Protein AF-A0A553AJV7-F1 (afdb_monomer_lite)

Secondary structure (DSSP, 8-state):
-----------------------EEE-SS---GGGTT-------TT-EEE-SS--HHHHHHHHHHHHTT-SS-S--HHHHHHHHHHHHHHHHHTTSS---HHHHHHHHHHHHHHHHHTT-EEE-HHHHHHHHHHHHHHHHHHHHHHHHHHHHHHHHHHHHHHHHHHHHHHHHHHHHHHHHHHHHH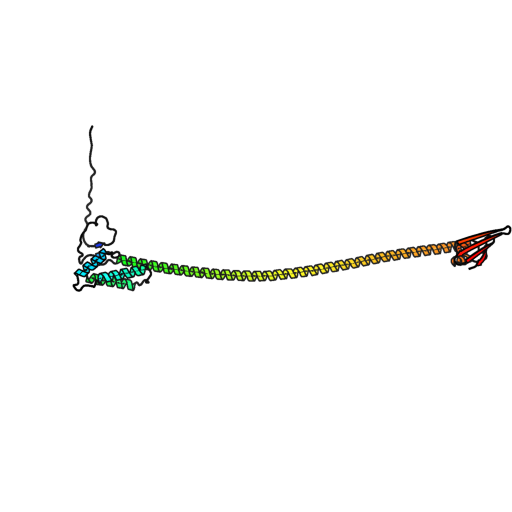HHHHHHHHHHHHHHHHHHHHHHHHHHHHHHHHHHHHHHHHHHHHHHHHHHHHHHHHHHHHHH-HHHHHHHHTT---TT-BHHHHHHHH-S-SEEEEEEETTEEEEEEE-STT-EEEEETTEEEEEE-

Structure (mmCIF, N/CA/C/O backbone):
data_AF-A0A553AJV7-F1
#
_entry.id   AF-A0A553AJV7-F1
#
loop_
_atom_site.group_PDB
_atom_site.id
_atom_site.type_symbol
_atom_site.label_atom_id
_atom_site.label_alt_id
_atom_site.label_comp_id
_atom_site.label_asym_id
_atom_site.label_entity_id
_atom_site.label_seq_id
_atom_site.pdbx_PDB_ins_code
_atom_site.Cartn_x
_atom_site.Cartn_y
_atom_site.Cartn_z
_atom_site.occupancy
_atom_site.B_iso_or_equiv
_atom_site.auth_seq_id
_atom_site.auth_comp_id
_atom_site.auth_asym_id
_atom_site.auth_atom_id
_atom_site.pdbx_PDB_model_num
ATOM 1 N N . MET A 1 1 ? -61.964 69.808 75.803 1.00 36.81 1 MET A N 1
ATOM 2 C CA . MET A 1 1 ? -63.199 69.480 75.058 1.00 36.81 1 MET A CA 1
ATOM 3 C C . MET A 1 1 ? -62.992 68.105 74.428 1.00 36.81 1 MET A C 1
ATOM 5 O O . MET A 1 1 ? -62.281 68.018 73.441 1.00 36.81 1 MET A O 1
ATOM 9 N N . GLU A 1 2 ? -63.172 67.002 75.160 1.00 36.66 2 GLU A N 1
ATOM 10 C CA . GLU A 1 2 ? -64.421 66.316 75.595 1.00 36.66 2 GLU A CA 1
ATOM 11 C C . GLU A 1 2 ? -65.053 65.372 74.535 1.00 36.66 2 GLU A C 1
ATOM 13 O O . GLU A 1 2 ? -65.827 65.801 73.690 1.00 36.66 2 GLU A O 1
ATOM 18 N N . ILE A 1 3 ? -64.594 64.100 74.533 1.00 35.56 3 ILE A N 1
ATOM 19 C CA . ILE A 1 3 ? -65.284 62.798 74.814 1.00 35.56 3 ILE A CA 1
ATOM 20 C C . ILE A 1 3 ? -66.837 62.735 74.611 1.00 35.56 3 ILE A C 1
ATOM 22 O O . ILE A 1 3 ? -67.499 63.680 75.022 1.00 35.56 3 ILE A O 1
ATOM 26 N N . PRO A 1 4 ? -67.507 61.584 74.291 1.00 49.78 4 PRO A N 1
ATOM 27 C CA . PRO A 1 4 ? -67.276 60.449 73.358 1.00 49.78 4 PRO A CA 1
ATOM 28 C C . PRO A 1 4 ? -68.571 60.018 72.581 1.00 49.78 4 PRO A C 1
ATOM 30 O O . PRO A 1 4 ? -69.644 60.584 72.774 1.00 49.78 4 PRO A O 1
ATOM 33 N N . LYS A 1 5 ? -68.549 58.881 71.851 1.00 37.53 5 LYS A N 1
ATOM 34 C CA . LYS A 1 5 ? -69.681 57.914 71.842 1.00 37.53 5 LYS A CA 1
ATOM 35 C C . LYS A 1 5 ? -69.218 56.463 71.612 1.00 37.53 5 LYS A C 1
ATOM 37 O O . LYS A 1 5 ? -68.287 56.203 70.861 1.00 37.53 5 LYS A O 1
ATOM 42 N N . LYS A 1 6 ? -69.866 55.542 72.335 1.00 38.44 6 LYS A N 1
ATOM 43 C CA . LYS A 1 6 ? -69.539 54.120 72.577 1.00 38.44 6 LYS A CA 1
ATOM 44 C C . LYS A 1 6 ? -70.633 53.214 71.982 1.00 38.44 6 LYS A C 1
ATOM 46 O O . LYS A 1 6 ? -71.735 53.698 71.744 1.00 38.44 6 LYS A O 1
ATOM 51 N N . THR A 1 7 ? -70.346 51.902 71.953 1.00 35.41 7 THR A N 1
ATOM 52 C CA . THR A 1 7 ? -71.230 50.698 71.882 1.00 35.41 7 THR A CA 1
ATOM 53 C C . THR A 1 7 ? -71.230 50.005 70.512 1.00 35.41 7 THR A C 1
ATOM 55 O O . THR A 1 7 ? -71.201 50.676 69.496 1.00 35.41 7 THR A O 1
ATOM 58 N N . SER A 1 8 ? -71.260 48.676 70.364 1.00 32.66 8 SER A N 1
ATOM 59 C CA . SER A 1 8 ? -71.163 47.511 71.260 1.00 32.66 8 SER A CA 1
ATOM 60 C C . SER A 1 8 ? -71.026 46.280 70.344 1.00 32.66 8 SER A C 1
ATOM 62 O O . SER A 1 8 ? -71.857 46.084 69.461 1.00 32.66 8 SER A O 1
ATOM 64 N N . THR A 1 9 ? -69.995 45.453 70.524 1.00 30.19 9 THR A N 1
ATOM 65 C CA . THR A 1 9 ? -69.824 44.171 69.817 1.00 30.19 9 THR A CA 1
ATOM 66 C C . THR A 1 9 ? -70.488 43.042 70.602 1.00 30.19 9 THR A C 1
ATOM 68 O O . THR A 1 9 ? -70.052 42.700 71.702 1.00 30.19 9 THR A O 1
ATOM 71 N N . THR A 1 10 ? -71.530 42.442 70.030 1.00 30.92 10 THR A N 1
ATOM 72 C CA . THR A 1 10 ? -72.237 41.276 70.574 1.00 30.92 10 THR A CA 1
ATOM 73 C C . THR A 1 10 ? -71.432 39.995 70.325 1.00 30.92 10 THR A C 1
ATOM 75 O O . THR A 1 10 ? -71.217 39.593 69.185 1.00 30.92 10 THR A O 1
ATOM 78 N N . LYS A 1 11 ? -71.011 39.320 71.402 1.00 28.89 11 LYS A N 1
ATOM 79 C CA . LYS A 1 11 ? -70.566 37.918 71.372 1.00 28.89 11 LYS A CA 1
ATOM 80 C C . LYS A 1 11 ? -71.796 37.012 71.266 1.00 28.89 11 LYS A C 1
ATOM 82 O O . LYS A 1 11 ? -72.695 37.122 72.095 1.00 28.89 11 LYS A O 1
ATOM 87 N N . LYS A 1 12 ? -71.815 36.089 70.301 1.00 26.20 12 LYS A N 1
ATOM 88 C CA . LYS A 1 12 ? -72.714 34.926 70.316 1.00 26.20 12 LYS A CA 1
ATOM 89 C C . LYS A 1 12 ? -71.892 33.670 70.588 1.00 26.20 12 LYS A C 1
ATOM 91 O O . LYS A 1 12 ? -71.066 33.264 69.779 1.00 26.20 12 LYS A O 1
ATOM 96 N N . THR A 1 13 ? -72.112 33.111 71.769 1.00 25.56 13 THR A N 1
ATOM 97 C CA . THR A 1 13 ? -71.628 31.811 72.233 1.00 25.56 13 THR A CA 1
ATOM 98 C C . THR A 1 13 ? -72.368 30.707 71.481 1.00 25.56 13 THR A C 1
ATOM 100 O O . THR A 1 13 ? -73.597 30.717 71.459 1.00 25.56 13 THR A O 1
ATOM 103 N N . ILE A 1 14 ? -71.648 29.749 70.895 1.00 25.36 14 ILE A N 1
ATOM 104 C CA . ILE A 1 14 ? -72.224 28.477 70.441 1.00 25.36 14 ILE A CA 1
ATOM 105 C C . ILE A 1 14 ? -71.701 27.390 71.383 1.00 25.36 14 ILE A C 1
ATOM 107 O O . ILE A 1 14 ? -70.504 27.115 71.430 1.00 25.36 14 ILE A O 1
ATOM 111 N N . LEU A 1 15 ? -72.619 26.836 72.174 1.00 23.69 15 LEU A N 1
ATOM 112 C CA . LEU A 1 15 ? -72.440 25.648 73.005 1.00 23.69 15 LEU A CA 1
ATOM 113 C C . LEU A 1 15 ? -72.349 24.420 72.079 1.00 23.69 15 LEU A C 1
ATOM 115 O O . LEU A 1 15 ? -73.277 24.191 71.307 1.00 23.69 15 LEU A O 1
ATOM 119 N N . LEU A 1 16 ? -71.290 23.611 72.177 1.00 24.48 16 LEU A N 1
ATOM 120 C CA . LEU A 1 16 ? -71.271 22.255 71.614 1.00 24.48 16 LEU A CA 1
ATOM 121 C C . LEU A 1 16 ? -71.255 21.241 72.765 1.00 24.48 16 LEU A C 1
ATOM 123 O O . LEU A 1 16 ? -70.299 21.172 73.535 1.00 24.48 16 LEU A O 1
ATOM 127 N N . PHE A 1 17 ? -72.343 20.481 72.883 1.00 25.73 17 PHE A N 1
ATOM 128 C CA . PHE A 1 17 ? -72.503 19.364 73.811 1.00 25.73 17 PHE A CA 1
ATOM 129 C C . PHE A 1 17 ? -71.600 18.192 73.391 1.00 25.73 17 PHE A C 1
ATOM 131 O O . PHE A 1 17 ? -71.731 17.682 72.281 1.00 25.73 17 PHE A O 1
ATOM 138 N N . PHE A 1 18 ? -70.723 17.732 74.287 1.00 26.91 18 PHE A N 1
ATOM 139 C CA . PHE A 1 18 ? -70.020 16.455 74.148 1.00 26.91 18 PHE A CA 1
ATOM 140 C C . PHE A 1 18 ? -70.800 15.363 74.887 1.00 26.91 18 PHE A C 1
ATOM 142 O O . PHE A 1 18 ? -70.913 15.391 76.111 1.00 26.91 18 PHE A O 1
ATOM 149 N N . PHE A 1 19 ? -71.323 14.391 74.140 1.00 26.69 19 PHE A N 1
ATOM 150 C CA . PHE A 1 19 ? -71.792 13.121 74.689 1.00 26.69 19 PHE A CA 1
ATOM 151 C C . PHE A 1 19 ? -70.563 12.259 75.023 1.00 26.69 19 PHE A C 1
ATOM 153 O O . PHE A 1 19 ? -69.824 11.841 74.133 1.00 26.69 19 PHE A O 1
ATOM 160 N N . PHE A 1 20 ? -70.323 12.037 76.316 1.00 32.38 20 PHE A N 1
ATOM 161 C CA . PHE A 1 20 ? -69.295 11.134 76.831 1.00 32.38 20 PHE A CA 1
ATOM 162 C C . PHE A 1 20 ? -69.800 9.689 76.777 1.00 32.38 20 PHE A C 1
ATOM 164 O O . PHE A 1 20 ? -70.598 9.270 77.611 1.00 32.38 20 PHE A O 1
ATOM 171 N N . SER A 1 21 ? -69.286 8.906 75.833 1.00 29.84 21 SER A N 1
ATOM 172 C CA . SER A 1 21 ? -69.230 7.448 75.960 1.00 29.84 21 SER A CA 1
ATOM 173 C C . SER A 1 21 ? -68.087 6.915 75.097 1.00 29.84 21 SER A C 1
ATOM 175 O O . SER A 1 21 ? -68.290 6.688 73.908 1.00 29.84 21 SER A O 1
ATOM 177 N N . LEU A 1 22 ? -66.894 6.809 75.702 1.00 29.72 22 LEU A N 1
ATOM 178 C CA . LEU A 1 22 ? -65.694 6.015 75.351 1.00 29.72 22 LEU A CA 1
ATOM 179 C C . LEU A 1 22 ? -64.447 6.790 75.824 1.00 29.72 22 LEU A C 1
ATOM 181 O O . LEU A 1 22 ? -64.038 7.767 75.199 1.00 29.72 22 LEU A O 1
ATOM 185 N N . ASN A 1 23 ? -63.849 6.374 76.945 1.00 34.44 23 ASN A N 1
ATOM 186 C CA . ASN A 1 23 ? -62.597 6.946 77.454 1.00 34.44 23 ASN A CA 1
ATOM 187 C C . ASN A 1 23 ? -61.428 6.509 76.551 1.00 34.44 23 ASN A C 1
ATOM 189 O O . ASN A 1 23 ? -60.873 5.423 76.702 1.00 34.44 23 ASN A O 1
ATOM 193 N N . ILE A 1 24 ? -61.076 7.347 75.574 1.00 35.25 24 ILE A N 1
ATOM 194 C CA . ILE A 1 24 ? -59.928 7.143 74.682 1.00 35.25 24 ILE A CA 1
ATOM 195 C C . ILE A 1 24 ? -58.731 7.921 75.243 1.00 35.25 24 ILE A C 1
ATOM 197 O O . ILE A 1 24 ? -58.781 9.147 75.341 1.00 35.25 24 ILE A O 1
ATOM 201 N N . LEU A 1 25 ? -57.638 7.225 75.573 1.00 38.50 25 LEU A N 1
ATOM 202 C CA . LEU A 1 25 ? -56.384 7.811 76.050 1.00 38.50 25 LEU A CA 1
ATOM 203 C C . LEU A 1 25 ? -55.405 7.946 74.863 1.00 38.50 25 LEU A C 1
ATOM 205 O O . LEU A 1 25 ? -54.679 7.023 74.494 1.00 38.50 25 LEU A O 1
ATOM 209 N N . THR A 1 26 ? -55.380 9.104 74.205 1.00 35.66 26 THR A N 1
ATOM 210 C CA . THR A 1 26 ? -54.379 9.396 73.161 1.00 35.66 26 THR A CA 1
ATOM 211 C C . THR A 1 26 ? -53.050 9.816 73.781 1.00 35.66 26 THR A C 1
ATOM 213 O O . THR A 1 26 ? -52.975 10.888 74.380 1.00 35.66 26 THR A O 1
ATOM 216 N N . TYR A 1 27 ? -51.994 9.025 73.588 1.00 37.31 27 TYR A N 1
ATOM 217 C CA . TYR A 1 27 ? -50.620 9.385 73.933 1.00 37.31 27 TYR A CA 1
ATOM 218 C C . TYR A 1 27 ? -49.795 9.654 72.656 1.00 37.31 27 TYR A C 1
ATOM 220 O O . TYR A 1 27 ? -49.978 9.014 71.623 1.00 37.31 27 TYR A O 1
ATOM 228 N N . GLY A 1 28 ? -48.917 10.663 72.693 1.00 35.72 28 GLY A N 1
ATOM 229 C CA . GLY A 1 28 ? -47.890 10.863 71.658 1.00 35.72 28 GLY A CA 1
ATOM 230 C C . GLY A 1 28 ? -48.198 11.783 70.464 1.00 35.72 28 GLY A C 1
ATOM 231 O O . GLY A 1 28 ? -47.325 11.951 69.622 1.00 35.72 28 GLY A O 1
ATOM 232 N N . GLN A 1 29 ? -49.346 12.466 70.370 1.00 30.31 29 GLN A N 1
ATOM 233 C CA . GLN A 1 29 ? -49.431 13.633 69.470 1.00 30.31 29 GLN A CA 1
ATOM 234 C C . GLN A 1 29 ? -48.897 14.881 70.180 1.00 30.31 29 GLN A C 1
ATOM 236 O O . GLN A 1 29 ? -49.130 15.047 71.379 1.00 30.31 29 GLN A O 1
ATOM 241 N N . LYS A 1 30 ? -48.192 15.766 69.450 1.00 34.31 30 LYS A N 1
ATOM 242 C CA . LYS A 1 30 ? -47.855 17.134 69.896 1.00 34.31 30 LYS A CA 1
ATOM 243 C C . LYS A 1 30 ? -49.033 17.683 70.706 1.00 34.31 30 LYS A C 1
ATOM 245 O O . LYS A 1 30 ? -50.100 17.895 70.134 1.00 34.31 30 LYS A O 1
ATOM 250 N N . LYS A 1 31 ? -48.853 17.858 72.023 1.00 33.62 31 LYS A N 1
ATOM 251 C CA . LYS A 1 31 ? -49.924 18.325 72.913 1.00 33.62 31 LYS A CA 1
ATOM 252 C C . LYS A 1 31 ? -50.510 19.606 72.327 1.00 33.62 31 LYS A C 1
ATOM 254 O O . LYS A 1 31 ? -49.792 20.596 72.184 1.00 33.62 31 LYS A O 1
ATOM 259 N N . THR A 1 32 ? -51.799 19.607 72.006 1.00 36.03 32 THR A N 1
ATOM 260 C CA . THR A 1 32 ? -52.521 20.863 71.815 1.00 36.03 32 THR A CA 1
ATOM 261 C C . THR A 1 32 ? -52.466 21.655 73.134 1.00 36.03 32 THR A C 1
ATOM 263 O O . THR A 1 32 ? -52.523 21.046 74.208 1.00 36.03 32 THR A O 1
ATOM 266 N N . PRO A 1 33 ? -52.334 22.997 73.100 1.00 34.62 33 PRO A N 1
ATOM 267 C CA . PRO A 1 33 ? -51.967 23.808 74.274 1.00 34.62 33 PRO A CA 1
ATOM 268 C C . PRO A 1 33 ? -52.917 23.692 75.477 1.00 34.62 33 PRO A C 1
ATOM 270 O O . PRO A 1 33 ? -52.552 24.034 76.594 1.00 34.62 33 PRO A O 1
ATOM 273 N N . ILE A 1 34 ? -54.131 23.187 75.265 1.00 36.62 34 ILE A N 1
ATOM 274 C CA . ILE A 1 34 ? -55.200 23.129 76.268 1.00 36.62 34 ILE A CA 1
ATOM 275 C C . ILE A 1 34 ? -54.960 22.029 77.326 1.00 36.62 34 ILE A C 1
ATOM 277 O O . ILE A 1 34 ? -55.489 22.121 78.427 1.00 36.62 34 ILE A O 1
ATOM 281 N N . ILE A 1 35 ? -54.122 21.019 77.053 1.00 39.25 35 ILE A N 1
ATOM 282 C CA . ILE A 1 35 ? -53.938 19.845 77.941 1.00 39.25 35 ILE A CA 1
ATOM 283 C C . ILE A 1 35 ? -52.584 19.889 78.689 1.00 39.25 35 ILE A C 1
ATOM 285 O O . ILE A 1 35 ? -52.042 18.874 79.122 1.00 39.25 35 ILE A O 1
ATOM 289 N N . GLN A 1 36 ? -51.981 21.072 78.841 1.00 31.97 36 GLN A N 1
ATOM 290 C CA . GLN A 1 36 ? -50.662 21.214 79.477 1.00 31.97 36 GLN A CA 1
ATOM 291 C C . GLN A 1 36 ? -50.679 21.202 81.020 1.00 31.97 36 GLN A C 1
ATOM 293 O O . GLN A 1 36 ? -49.610 21.100 81.615 1.00 31.97 36 GLN A O 1
ATOM 298 N N . HIS A 1 37 ? -51.847 21.220 81.678 1.00 32.69 37 HIS A N 1
ATOM 299 C CA . HIS A 1 37 ? -51.947 21.437 83.135 1.00 32.69 37 HIS A CA 1
ATOM 300 C C . HIS A 1 37 ? -52.595 20.308 83.960 1.00 32.69 37 HIS A C 1
ATOM 302 O O . HIS A 1 37 ? -53.066 20.555 85.066 1.00 32.69 37 HIS A O 1
ATOM 308 N N . ILE A 1 38 ? -52.593 19.060 83.486 1.00 35.00 38 ILE A N 1
ATOM 309 C CA . ILE A 1 38 ? -53.041 17.918 84.305 1.00 35.00 38 ILE A CA 1
ATOM 310 C C . ILE A 1 38 ? -51.817 17.292 84.988 1.00 35.00 38 ILE A C 1
ATOM 312 O O . ILE A 1 38 ? -50.988 16.669 84.324 1.00 35.00 38 ILE A O 1
ATOM 316 N N . SER A 1 39 ? -51.683 17.496 86.303 1.00 26.16 39 SER A N 1
ATOM 317 C CA . SER A 1 39 ? -50.509 17.108 87.104 1.00 26.16 39 SER A CA 1
ATOM 318 C C . SER A 1 39 ? -50.578 15.703 87.721 1.00 26.16 39 SER A C 1
ATOM 320 O O . SER A 1 39 ? -49.567 15.218 88.222 1.00 26.16 39 SER A O 1
ATOM 322 N N . SER A 1 40 ? -51.714 15.006 87.642 1.00 29.08 40 SER A N 1
ATOM 323 C CA . SER A 1 40 ? -51.839 13.590 88.015 1.00 29.08 40 SER A CA 1
ATOM 324 C C . SER A 1 40 ? -53.074 12.952 87.366 1.00 29.08 40 SER A C 1
ATOM 326 O O . SER A 1 40 ? -54.104 13.601 87.194 1.00 29.08 40 SER A O 1
ATOM 328 N N . TYR A 1 41 ? -52.966 11.679 86.968 1.00 35.91 41 TYR A N 1
ATOM 329 C CA . TYR A 1 41 ? -54.097 10.875 86.491 1.00 35.91 41 TYR A CA 1
ATOM 330 C C . TYR A 1 41 ? -53.889 9.407 86.881 1.00 35.91 41 TYR A C 1
ATOM 332 O O . TYR A 1 41 ? -52.777 8.891 86.753 1.00 35.91 41 TYR A O 1
ATOM 340 N N . ILE A 1 42 ? -54.939 8.752 87.378 1.00 32.81 42 ILE A N 1
ATOM 341 C CA . ILE A 1 42 ? -54.932 7.341 87.788 1.00 32.81 42 ILE A CA 1
ATOM 342 C C . ILE A 1 42 ? -55.380 6.505 86.584 1.00 32.81 42 ILE A C 1
ATOM 344 O O . ILE A 1 42 ? -56.487 6.705 86.095 1.00 32.81 42 ILE A O 1
ATOM 348 N N . ILE A 1 43 ? -54.525 5.595 86.105 1.00 37.31 43 ILE A N 1
ATOM 349 C CA . ILE A 1 43 ? -54.865 4.633 85.041 1.00 37.31 43 ILE A CA 1
ATOM 350 C C . ILE A 1 43 ? -55.864 3.621 85.611 1.00 37.31 43 ILE A C 1
ATOM 352 O O . ILE A 1 43 ? -55.616 3.039 86.670 1.00 37.31 43 ILE A O 1
ATOM 356 N N . THR A 1 44 ? -56.983 3.407 84.923 1.00 36.62 44 THR A N 1
ATOM 357 C CA . THR A 1 44 ? -58.019 2.443 85.329 1.00 36.62 44 THR A CA 1
ATOM 358 C C . THR A 1 44 ? -58.171 1.318 84.302 1.00 36.62 44 THR A C 1
ATOM 360 O O . THR A 1 44 ? -57.711 1.430 83.168 1.00 36.62 44 THR A O 1
ATOM 363 N N . LYS A 1 45 ? -58.843 0.220 84.683 1.00 33.94 45 LYS A N 1
ATOM 364 C CA . LYS A 1 45 ? -59.028 -1.010 83.875 1.00 33.94 45 LYS A CA 1
ATOM 365 C C . LYS A 1 45 ? -59.766 -0.821 82.530 1.00 33.94 45 LYS A C 1
ATOM 367 O O . LYS A 1 45 ? -60.019 -1.799 81.835 1.00 33.94 45 LYS A O 1
ATOM 372 N N . SER A 1 46 ? -60.175 0.399 82.187 1.00 34.06 46 SER A N 1
ATOM 373 C CA . SER A 1 46 ? -60.967 0.730 80.995 1.00 34.06 46 SER A CA 1
ATOM 374 C C . SER A 1 46 ? -60.262 1.669 80.006 1.00 34.06 46 SER A C 1
ATOM 376 O O . SER A 1 46 ? -60.888 2.089 79.034 1.00 34.06 46 SER A O 1
ATOM 378 N N . ASP A 1 47 ? -58.991 2.015 80.228 1.00 40.03 47 ASP A N 1
ATOM 379 C CA . ASP A 1 47 ? -58.291 2.998 79.394 1.00 40.03 47 ASP A CA 1
ATOM 380 C C . ASP A 1 47 ? -57.688 2.367 78.120 1.00 40.03 47 ASP A C 1
ATOM 382 O O . ASP A 1 47 ? -57.008 1.341 78.155 1.00 40.03 47 ASP A O 1
ATOM 386 N N . THR A 1 48 ? -57.923 3.010 76.969 1.00 37.94 48 THR A N 1
ATOM 387 C CA . THR A 1 48 ? -57.343 2.650 75.659 1.00 37.94 48 THR A CA 1
ATOM 388 C C . THR A 1 48 ? -56.093 3.492 75.414 1.00 37.94 48 THR A C 1
ATOM 390 O O . THR A 1 48 ? -56.244 4.684 75.164 1.00 37.94 48 THR A O 1
ATOM 393 N N . ILE A 1 49 ? -54.883 2.919 75.446 1.00 42.03 49 ILE A N 1
ATOM 394 C CA . ILE A 1 49 ? -53.638 3.670 75.209 1.00 42.03 49 ILE A CA 1
ATOM 395 C C . ILE A 1 49 ? -53.304 3.668 73.711 1.00 42.03 49 ILE A C 1
ATOM 397 O O . ILE A 1 49 ? -52.975 2.623 73.144 1.00 42.03 49 ILE A O 1
ATOM 401 N N . LYS A 1 50 ? -53.334 4.842 73.064 1.00 36.16 50 LYS A N 1
ATOM 402 C CA . LYS A 1 50 ? -52.694 5.024 71.749 1.00 36.16 50 LYS A CA 1
ATOM 403 C C . LYS A 1 50 ? -51.222 5.340 71.935 1.00 36.16 50 LYS A C 1
ATOM 405 O O . LYS A 1 50 ? -50.908 6.405 72.449 1.00 36.16 50 LYS A O 1
ATOM 410 N N . VAL A 1 51 ? -50.343 4.431 71.526 1.00 40.41 51 VAL A N 1
ATOM 411 C CA . VAL A 1 51 ? -48.889 4.575 71.668 1.00 40.41 51 VAL A CA 1
ATOM 412 C C . VAL A 1 51 ? -48.295 4.879 70.288 1.00 40.41 51 VAL A C 1
ATOM 414 O O . VAL A 1 51 ? -48.416 4.088 69.355 1.00 40.41 51 VAL A O 1
ATOM 417 N N . GLN A 1 52 ? -47.688 6.055 70.113 1.00 51.00 52 GLN A N 1
ATOM 418 C CA . GLN A 1 52 ? -46.429 6.122 69.352 1.00 51.00 52 GLN A CA 1
ATOM 419 C C . GLN A 1 52 ? -45.308 5.740 70.319 1.00 51.00 52 GLN A C 1
ATOM 421 O O . GLN A 1 52 ? -45.517 5.951 71.510 1.00 51.00 52 GLN A O 1
ATOM 426 N N . ARG A 1 53 ? -44.202 5.156 69.814 1.00 54.19 53 ARG A N 1
ATOM 427 C CA . ARG A 1 53 ? -43.091 4.569 70.600 1.00 54.19 53 ARG A CA 1
ATOM 428 C C . ARG A 1 53 ? -42.967 5.151 72.005 1.00 54.19 53 ARG A C 1
ATOM 430 O O . ARG A 1 53 ? -42.887 6.375 72.148 1.00 54.19 53 ARG A O 1
ATOM 437 N N . LEU A 1 54 ? -42.925 4.273 73.003 1.00 56.59 54 LEU A N 1
ATOM 438 C CA . LEU A 1 54 ? -42.938 4.682 74.396 1.00 56.59 54 LEU A CA 1
ATOM 439 C C . LEU A 1 54 ? -41.753 5.607 74.677 1.00 56.59 54 LEU A C 1
ATOM 441 O O . LEU A 1 54 ? -40.591 5.262 74.465 1.00 56.59 54 LEU A O 1
ATOM 445 N N . ASN A 1 55 ? -42.034 6.805 75.174 1.00 57.78 55 ASN A N 1
ATOM 446 C CA . ASN A 1 55 ? -40.994 7.675 75.711 1.00 57.78 55 ASN A CA 1
ATOM 447 C C . ASN A 1 55 ? -40.634 7.264 77.148 1.00 57.78 55 ASN A C 1
ATOM 449 O O . ASN A 1 55 ? -41.322 6.467 77.786 1.00 57.78 55 ASN A O 1
ATOM 453 N N . GLY A 1 56 ? -39.557 7.839 77.694 1.00 57.50 56 GLY A N 1
ATOM 454 C CA . GLY A 1 56 ? -39.096 7.515 79.050 1.00 57.50 56 GLY A CA 1
ATOM 455 C C . GLY A 1 56 ? -40.196 7.644 80.111 1.00 57.50 56 GLY A C 1
ATOM 456 O O . GLY A 1 56 ? -40.308 6.800 80.994 1.00 57.50 56 GLY A O 1
ATOM 457 N N . THR A 1 57 ? -41.075 8.644 79.997 1.00 62.16 57 THR A N 1
ATOM 458 C CA . THR A 1 57 ? -42.195 8.837 80.929 1.00 62.16 57 THR A CA 1
ATOM 459 C C . THR A 1 57 ? -43.249 7.736 80.818 1.00 62.16 57 THR A C 1
ATOM 461 O O . THR A 1 57 ? -43.760 7.280 81.837 1.00 62.16 57 THR A O 1
ATOM 464 N N . GLU A 1 58 ? -43.586 7.292 79.611 1.00 63.75 58 GLU A N 1
ATOM 465 C CA . GLU A 1 58 ? -44.541 6.200 79.389 1.00 63.75 58 GLU A CA 1
ATOM 466 C C . GLU A 1 58 ? -43.971 4.854 79.847 1.00 63.75 58 GLU A C 1
ATOM 468 O O . GLU A 1 58 ? -44.678 4.070 80.480 1.00 63.75 58 GLU A O 1
ATOM 473 N N . TYR A 1 59 ? -42.669 4.641 79.644 1.00 66.50 59 TYR A N 1
ATOM 474 C CA . TYR A 1 59 ? -41.946 3.505 80.203 1.00 66.50 59 TYR A CA 1
ATOM 475 C C . TYR A 1 59 ? -42.002 3.474 81.735 1.00 66.50 59 TYR A C 1
ATOM 477 O O . TYR A 1 59 ? -42.312 2.437 82.321 1.00 66.50 59 TYR A O 1
ATOM 485 N N . HIS A 1 60 ? -41.776 4.615 82.394 1.00 66.62 60 HIS A N 1
ATOM 486 C CA . HIS A 1 60 ? -41.906 4.720 83.850 1.00 66.62 60 HIS A CA 1
ATOM 487 C C . HIS A 1 60 ? -43.328 4.436 84.344 1.00 66.62 60 HIS A C 1
ATOM 489 O O . HIS A 1 60 ? -43.489 3.788 85.374 1.00 66.62 60 HIS A O 1
ATOM 495 N N . LYS A 1 61 ? -44.357 4.856 83.601 1.00 68.44 61 LYS A N 1
ATOM 496 C CA . LYS A 1 61 ? -45.758 4.598 83.963 1.00 68.44 61 LYS A CA 1
ATOM 497 C C . LYS A 1 61 ? -46.148 3.130 83.838 1.00 68.44 61 LYS A C 1
ATOM 499 O O . LYS A 1 61 ? -46.873 2.640 84.696 1.00 68.44 61 LYS A O 1
ATOM 504 N N . LEU A 1 62 ? -45.673 2.431 82.807 1.00 68.62 62 LEU A N 1
ATOM 505 C CA . LEU A 1 62 ? -45.888 0.986 82.686 1.00 68.62 62 LEU A CA 1
ATOM 506 C C . LEU A 1 62 ? -45.182 0.226 83.810 1.00 68.62 62 LEU A C 1
ATOM 508 O O . LEU A 1 62 ? -45.807 -0.616 84.449 1.00 68.62 62 LEU A O 1
ATOM 512 N N . MET A 1 63 ? -43.939 0.607 84.128 1.00 67.75 63 MET A N 1
ATOM 513 C CA . MET A 1 63 ? -43.223 0.051 85.280 1.00 67.75 63 MET A CA 1
ATOM 514 C C . MET A 1 63 ? -43.983 0.286 86.589 1.00 67.75 63 MET A C 1
ATOM 516 O O . MET A 1 63 ? -44.132 -0.641 87.382 1.00 67.75 63 MET A O 1
ATOM 520 N N . GLU A 1 64 ? -44.494 1.497 86.827 1.00 67.44 64 GLU A N 1
ATOM 521 C CA . GLU A 1 64 ? -45.273 1.827 88.027 1.00 67.44 64 GLU A CA 1
ATOM 522 C C . GLU A 1 64 ? -46.599 1.052 88.091 1.00 67.44 64 GLU A C 1
ATOM 524 O O . GLU A 1 64 ? -46.993 0.588 89.161 1.00 67.44 64 GLU A O 1
ATOM 529 N N . PHE A 1 65 ? -47.273 0.883 86.951 1.00 66.50 65 PHE A N 1
ATOM 530 C CA . PHE A 1 65 ? -48.523 0.136 86.838 1.00 66.50 65 PHE A CA 1
ATOM 531 C C . PHE A 1 65 ? -48.333 -1.349 87.184 1.00 66.50 65 PHE A C 1
ATOM 533 O O . PHE A 1 65 ? -49.084 -1.893 87.993 1.00 66.50 65 PHE A O 1
ATOM 540 N N . GLU A 1 66 ? -47.293 -1.987 86.649 1.00 65.56 66 GLU A N 1
ATOM 541 C CA . GLU A 1 66 ? -46.978 -3.391 86.935 1.00 65.56 66 GLU A CA 1
ATOM 542 C C . GLU A 1 66 ? -46.481 -3.597 88.373 1.00 65.56 66 GLU A C 1
ATOM 544 O O . GLU A 1 66 ? -46.872 -4.561 89.033 1.00 65.56 66 GLU A O 1
ATOM 549 N N . SER A 1 67 ? -45.721 -2.643 88.919 1.00 64.94 67 SER A N 1
ATOM 550 C CA . SER A 1 67 ? -45.218 -2.695 90.305 1.00 64.94 67 SER A CA 1
ATOM 551 C C . SER A 1 67 ? -46.330 -2.668 91.364 1.00 64.94 67 SER A C 1
ATOM 553 O O . SER A 1 67 ? -46.101 -3.034 92.513 1.00 64.94 67 SER A O 1
ATOM 555 N N . ARG A 1 68 ? -47.546 -2.239 90.999 1.00 55.78 68 ARG A N 1
ATOM 556 C CA . ARG A 1 68 ? -48.732 -2.247 91.875 1.00 55.78 68 ARG A CA 1
ATOM 557 C C . ARG A 1 68 ? -49.501 -3.576 91.847 1.00 55.78 68 ARG A C 1
ATOM 559 O O . ARG A 1 68 ? -50.469 -3.716 92.590 1.00 55.78 68 ARG A O 1
ATOM 566 N N . SER A 1 69 ? -49.108 -4.523 90.991 1.00 55.50 69 SER A N 1
ATOM 567 C CA . SER A 1 69 ? -49.878 -5.739 90.682 1.00 55.50 69 SER A CA 1
ATOM 568 C C . SER A 1 69 ? -49.225 -7.069 91.094 1.00 55.50 69 SER A C 1
ATOM 570 O O . SER A 1 69 ? -49.923 -8.080 91.112 1.00 55.50 69 SER A O 1
ATOM 572 N N . ASP A 1 70 ? -47.948 -7.084 91.496 1.00 50.09 70 ASP A N 1
ATOM 573 C CA . ASP A 1 70 ? -47.253 -8.279 92.009 1.00 50.09 70 ASP A CA 1
ATOM 574 C C . ASP A 1 70 ? -46.311 -7.917 93.176 1.00 50.09 70 ASP A C 1
ATOM 576 O O . ASP A 1 70 ? -45.643 -6.885 93.158 1.00 50.09 70 ASP A O 1
ATOM 580 N N . SER A 1 71 ? -46.260 -8.767 94.205 1.00 50.25 71 SER A N 1
ATOM 581 C CA . SER A 1 71 ? -45.412 -8.631 95.399 1.00 50.25 71 SER A CA 1
ATOM 582 C C . SER A 1 71 ? -44.065 -9.362 95.286 1.00 50.25 71 SER A C 1
ATOM 584 O O . SER A 1 71 ? -43.316 -9.433 96.261 1.00 50.25 71 SER A O 1
ATOM 586 N N . ARG A 1 72 ? -43.716 -9.886 94.104 1.00 54.62 72 ARG A N 1
ATOM 587 C CA . ARG A 1 72 ? -42.419 -10.520 93.816 1.00 54.62 72 ARG A CA 1
ATOM 588 C C . ARG A 1 72 ? -41.676 -9.727 92.741 1.00 54.62 72 ARG A C 1
ATOM 590 O O . ARG A 1 72 ? -41.816 -9.977 91.553 1.00 54.62 72 ARG A O 1
ATOM 597 N N . GLY A 1 73 ? -40.925 -8.720 93.184 1.00 56.31 73 GLY A N 1
ATOM 598 C CA . GLY A 1 73 ? -40.216 -7.780 92.316 1.00 56.31 73 GLY A CA 1
ATOM 599 C C . GLY A 1 73 ? -39.295 -8.428 91.269 1.00 56.31 73 GLY A C 1
ATOM 600 O O . GLY A 1 73 ? -38.778 -9.524 91.477 1.00 56.31 73 GLY A O 1
ATOM 601 N N . TYR A 1 74 ? -39.062 -7.659 90.195 1.00 58.22 74 TYR A N 1
ATOM 602 C CA . TYR A 1 74 ? -38.128 -7.855 89.066 1.00 58.22 74 TYR A CA 1
ATOM 603 C C . TYR A 1 74 ? -38.652 -8.491 87.761 1.00 58.22 74 TYR A C 1
ATOM 605 O O . TYR A 1 74 ? -37.838 -8.925 86.948 1.00 58.22 74 TYR A O 1
ATOM 613 N N . TYR A 1 75 ? -39.960 -8.480 87.478 1.00 68.69 75 TYR A N 1
ATOM 614 C CA . TYR A 1 75 ? -40.469 -8.844 86.146 1.00 68.69 75 TYR A CA 1
ATOM 615 C C . TYR A 1 75 ? -41.550 -7.867 85.655 1.00 68.69 75 TYR A C 1
ATOM 617 O O . TYR A 1 75 ? -42.524 -7.625 86.365 1.00 68.69 75 TYR A O 1
ATOM 625 N N . TRP A 1 76 ? -41.368 -7.313 84.447 1.00 80.69 76 TRP A N 1
ATOM 626 C CA . TRP A 1 76 ? -42.261 -6.327 83.809 1.00 80.69 76 TRP A CA 1
ATOM 627 C C . TRP A 1 76 ? -42.766 -6.842 82.443 1.00 80.69 76 TRP A C 1
ATOM 629 O O . TRP A 1 76 ? -42.297 -6.391 81.392 1.00 80.69 76 TRP A O 1
ATOM 639 N N . PRO A 1 77 ? -43.670 -7.841 82.423 1.00 82.31 77 PRO A N 1
ATOM 640 C CA . PRO A 1 77 ? -44.069 -8.526 81.194 1.00 82.31 77 PRO A CA 1
ATOM 641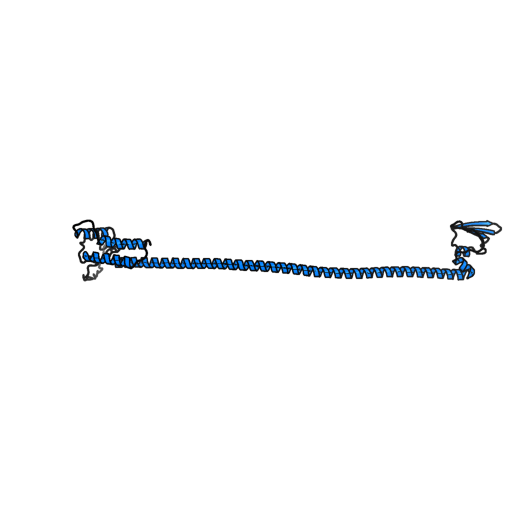 C C . PRO A 1 77 ? -44.634 -7.609 80.091 1.00 82.31 77 PRO A C 1
ATOM 643 O O . PRO A 1 77 ? -44.367 -7.835 78.909 1.00 82.31 77 PRO A O 1
ATOM 646 N N . LEU A 1 78 ? -45.397 -6.565 80.436 1.00 78.88 78 LEU A N 1
ATOM 647 C CA . LEU A 1 78 ? -45.918 -5.579 79.480 1.00 78.88 78 LEU A CA 1
ATOM 648 C C . LEU A 1 78 ? -44.795 -4.738 78.890 1.00 78.88 78 LEU A C 1
ATOM 650 O O . LEU A 1 78 ? -44.754 -4.526 77.677 1.00 78.88 78 LEU A O 1
ATOM 654 N N . LEU A 1 79 ? -43.887 -4.265 79.744 1.00 80.69 79 LEU A N 1
ATOM 655 C CA . LEU A 1 79 ? -42.720 -3.501 79.325 1.00 80.69 79 LEU A CA 1
ATOM 656 C C . LEU A 1 79 ? -41.857 -4.301 78.347 1.00 80.69 79 LEU A C 1
ATOM 658 O O . LEU A 1 79 ? -41.459 -3.781 77.304 1.00 80.69 79 LEU A O 1
ATOM 662 N N . ASP A 1 80 ? -41.599 -5.566 78.665 1.00 85.56 80 ASP A N 1
ATOM 663 C CA . ASP A 1 80 ? -40.792 -6.457 77.838 1.00 85.56 80 ASP A CA 1
ATOM 664 C C . ASP A 1 80 ? -41.485 -6.774 76.507 1.00 85.56 80 ASP A C 1
ATOM 666 O O . ASP A 1 80 ? -40.837 -6.781 75.457 1.00 85.56 80 ASP A O 1
ATOM 670 N N . ALA A 1 81 ? -42.810 -6.953 76.509 1.00 85.69 81 ALA A N 1
ATOM 671 C CA . ALA A 1 81 ? -43.582 -7.143 75.285 1.00 85.69 81 ALA A CA 1
ATOM 672 C C . ALA A 1 81 ? -43.531 -5.909 74.363 1.00 85.69 81 ALA A C 1
ATOM 674 O O . ALA A 1 81 ? -43.387 -6.067 73.148 1.00 85.69 81 ALA A O 1
ATOM 675 N N . VAL A 1 82 ? -43.577 -4.688 74.913 1.00 83.38 82 VAL A N 1
ATOM 676 C CA . VAL A 1 82 ? -43.417 -3.466 74.107 1.00 83.38 82 VAL A CA 1
ATOM 677 C C . VAL A 1 82 ? -41.983 -3.312 73.599 1.00 83.38 82 VAL A C 1
ATOM 679 O O . VAL A 1 82 ? -41.785 -3.099 72.402 1.00 83.38 82 VAL A O 1
ATOM 682 N N . ARG A 1 83 ? -40.974 -3.497 74.459 1.00 84.06 83 ARG A N 1
ATOM 683 C CA . ARG A 1 83 ? -39.554 -3.452 74.062 1.00 84.06 83 ARG A CA 1
ATOM 684 C C . ARG A 1 83 ? -39.226 -4.459 72.968 1.00 84.06 83 ARG A C 1
ATOM 686 O O . ARG A 1 83 ? -38.435 -4.166 72.079 1.00 84.06 83 ARG A O 1
ATOM 693 N N . SER A 1 84 ? -39.852 -5.630 73.008 1.00 89.75 84 SER A N 1
ATOM 694 C CA . SER A 1 84 ? -39.712 -6.660 71.982 1.00 89.75 84 SER A CA 1
ATOM 695 C C . SER A 1 84 ? -40.195 -6.186 70.604 1.00 89.75 84 SER A C 1
ATOM 697 O O . SER A 1 84 ? -39.528 -6.452 69.602 1.00 89.75 84 SER A O 1
ATOM 699 N N . ILE A 1 85 ? -41.315 -5.457 70.540 1.00 86.00 85 ILE A N 1
ATOM 700 C CA . ILE A 1 85 ? -41.831 -4.856 69.298 1.00 86.00 85 ILE A CA 1
ATOM 701 C C . ILE A 1 85 ? -40.923 -3.711 68.840 1.00 86.00 85 ILE A C 1
ATOM 703 O O . ILE A 1 85 ? -40.524 -3.672 67.676 1.00 86.00 85 ILE A O 1
ATOM 707 N N . GLU A 1 86 ? -40.569 -2.791 69.742 1.00 84.94 86 GLU A N 1
ATOM 708 C CA . GLU A 1 86 ? -39.733 -1.634 69.403 1.00 84.94 86 GLU A CA 1
ATOM 709 C C . GLU A 1 86 ? -38.331 -2.041 68.949 1.00 84.94 86 GLU A C 1
ATOM 711 O O . GLU A 1 86 ? -37.829 -1.482 67.975 1.00 84.94 86 GLU A O 1
ATOM 716 N N . GLY A 1 87 ? -37.731 -3.041 69.597 1.00 82.88 87 GLY A N 1
ATOM 717 C CA . GLY A 1 87 ? -36.436 -3.598 69.216 1.00 82.88 87 GLY A CA 1
ATOM 718 C C . GLY A 1 87 ? -36.472 -4.261 67.840 1.00 82.88 87 GLY A C 1
ATOM 719 O O . GLY A 1 87 ? -35.576 -4.032 67.031 1.00 82.88 87 GLY A O 1
ATOM 720 N N . TYR A 1 88 ? -37.538 -5.008 67.525 1.00 88.12 88 TYR A N 1
ATOM 721 C CA . TYR A 1 88 ? -37.739 -5.552 66.178 1.00 88.12 88 TYR A CA 1
ATOM 722 C C . TYR A 1 88 ? -37.846 -4.428 65.138 1.00 88.12 88 TYR A C 1
ATOM 724 O O . TYR A 1 88 ? -37.133 -4.440 64.138 1.00 88.12 88 TYR A O 1
ATOM 732 N N . LEU A 1 89 ? -38.691 -3.419 65.374 1.00 82.69 89 LEU A N 1
ATOM 733 C CA . LEU A 1 89 ? -38.865 -2.302 64.439 1.00 82.69 89 LEU A CA 1
ATOM 734 C C . LEU A 1 89 ? -37.601 -1.446 64.304 1.00 82.69 89 LEU A C 1
ATOM 736 O O . LEU A 1 89 ? -37.301 -0.961 63.218 1.00 82.69 89 LEU A O 1
ATOM 740 N N . GLU A 1 90 ? -36.833 -1.271 65.379 1.00 81.56 90 GLU A N 1
ATOM 741 C CA . GLU A 1 90 ? -35.542 -0.587 65.337 1.00 81.56 90 GLU A CA 1
ATOM 742 C C . GLU A 1 90 ? -34.522 -1.358 64.488 1.00 81.56 90 GLU A C 1
ATOM 744 O O . GLU A 1 90 ? -33.924 -0.773 63.583 1.00 81.56 90 GLU A O 1
ATOM 749 N N . ALA A 1 91 ? -34.380 -2.666 64.702 1.00 82.69 91 ALA A N 1
ATOM 750 C CA . ALA A 1 91 ? -33.512 -3.519 63.891 1.00 82.69 91 ALA A CA 1
ATOM 751 C C . ALA A 1 91 ? -33.945 -3.531 62.410 1.00 82.69 91 ALA A C 1
ATOM 753 O O . ALA A 1 91 ? -33.105 -3.444 61.512 1.00 82.69 91 ALA A O 1
ATOM 754 N N . ARG A 1 92 ? -35.260 -3.541 62.130 1.00 84.06 92 ARG A N 1
ATOM 755 C CA . ARG A 1 92 ? -35.814 -3.369 60.771 1.00 84.06 92 ARG A CA 1
ATOM 756 C C . ARG A 1 92 ? -35.451 -2.012 60.173 1.00 84.06 92 ARG A C 1
ATOM 758 O O . ARG A 1 92 ? -35.069 -1.950 59.008 1.00 84.06 92 ARG A O 1
ATOM 765 N N . SER A 1 93 ? -35.522 -0.936 60.956 1.00 74.94 93 SER A N 1
ATOM 766 C CA . SER A 1 93 ? -35.195 0.418 60.488 1.00 74.94 93 SER A CA 1
ATOM 767 C C . SER A 1 93 ? -33.727 0.572 60.089 1.00 74.94 93 SER A C 1
ATOM 769 O O . SER A 1 93 ? -33.415 1.300 59.147 1.00 74.94 93 SER A O 1
ATOM 771 N N . LYS A 1 94 ? -32.841 -0.154 60.779 1.00 78.00 94 LYS A N 1
ATOM 772 C CA . LYS A 1 94 ? -31.407 -0.240 60.486 1.00 78.00 94 LYS A CA 1
ATOM 773 C C . LYS A 1 94 ? -31.084 -1.257 59.385 1.00 78.00 94 LYS A C 1
ATOM 775 O O . LYS A 1 94 ? -29.944 -1.318 58.938 1.00 78.00 94 LYS A O 1
ATOM 780 N N . GLY A 1 95 ? -32.069 -2.039 58.933 1.00 77.50 95 GLY A N 1
ATOM 781 C CA . GLY A 1 95 ? -31.883 -3.100 57.941 1.00 77.50 95 GLY A CA 1
ATOM 782 C C . GLY A 1 95 ? -31.091 -4.306 58.458 1.00 77.50 95 GLY A C 1
ATOM 783 O O . GLY A 1 95 ? -30.569 -5.074 57.657 1.00 77.50 95 GLY A O 1
ATOM 784 N N . GLU A 1 96 ? -30.986 -4.474 59.777 1.00 86.44 96 GLU A N 1
ATOM 785 C CA . GLU A 1 96 ? -30.218 -5.551 60.420 1.00 86.44 96 GLU A CA 1
ATOM 786 C C . GLU A 1 96 ? -30.931 -6.906 60.320 1.00 86.44 96 GLU A C 1
ATOM 788 O O . GLU A 1 96 ? -30.285 -7.953 60.310 1.00 86.44 96 GLU A O 1
ATOM 793 N N . ILE A 1 97 ? -32.265 -6.886 60.227 1.00 86.81 97 ILE A N 1
ATOM 794 C CA . ILE A 1 97 ? -33.104 -8.082 60.114 1.00 86.81 97 ILE A CA 1
ATOM 795 C C . ILE A 1 97 ? -34.091 -7.971 58.935 1.00 86.81 97 ILE A C 1
ATOM 797 O O . ILE A 1 97 ? -34.595 -6.876 58.643 1.00 86.81 97 ILE A O 1
ATOM 801 N N . PRO A 1 98 ? -34.393 -9.087 58.243 1.00 85.50 98 PRO A N 1
ATOM 802 C CA . PRO A 1 98 ? -35.366 -9.111 57.152 1.00 85.50 98 PRO A CA 1
ATOM 803 C C . PRO A 1 98 ? -36.803 -8.988 57.672 1.00 85.50 98 PRO A C 1
ATOM 805 O O . PRO A 1 98 ? -37.067 -9.189 58.859 1.00 85.50 98 PRO A O 1
ATOM 808 N N . ASP A 1 99 ? -37.746 -8.678 56.779 1.00 82.94 99 ASP A N 1
ATOM 809 C CA . ASP A 1 99 ? -39.164 -8.721 57.134 1.00 82.94 99 ASP A CA 1
ATOM 810 C C . ASP A 1 99 ? -39.581 -10.148 57.476 1.00 82.94 99 ASP A C 1
ATOM 812 O O . ASP A 1 99 ? -39.384 -11.068 56.679 1.00 82.94 99 ASP A O 1
ATOM 816 N N . ASN A 1 100 ? -40.210 -10.329 58.633 1.00 87.94 100 ASN A N 1
ATOM 817 C CA . ASN A 1 100 ? -40.889 -11.567 58.967 1.00 87.94 100 ASN A CA 1
ATOM 818 C C . ASN A 1 100 ? -42.281 -11.253 59.536 1.00 87.94 100 ASN A C 1
ATOM 820 O O . ASN A 1 100 ? -42.402 -10.940 60.724 1.00 87.94 100 ASN A O 1
ATOM 824 N N . PRO A 1 101 ? -43.340 -11.362 58.709 1.00 82.00 101 PRO A N 1
ATOM 825 C CA . PRO A 1 101 ? -44.711 -11.107 59.141 1.00 82.00 101 PRO A CA 1
ATOM 826 C C . PRO A 1 101 ? -45.131 -11.945 60.353 1.00 82.00 101 PRO A C 1
ATOM 828 O O . PRO A 1 101 ? -45.871 -11.460 61.201 1.00 82.00 101 PRO A O 1
ATOM 831 N N . ASN A 1 102 ? -44.622 -13.173 60.481 1.00 87.94 102 ASN A N 1
ATOM 832 C CA . ASN A 1 102 ? -44.951 -14.032 61.615 1.00 87.94 102 ASN A CA 1
ATOM 833 C C . ASN A 1 102 ? -44.273 -13.561 62.909 1.00 87.94 102 ASN A C 1
ATOM 835 O O . ASN A 1 102 ? -44.875 -13.663 63.971 1.00 87.94 102 ASN A O 1
ATOM 839 N N . ASP A 1 103 ? -43.049 -13.030 62.840 1.00 90.44 103 ASP A N 1
ATOM 840 C CA . ASP A 1 103 ? -42.311 -12.573 64.027 1.00 90.44 103 ASP A CA 1
ATOM 841 C C . ASP A 1 103 ? -42.969 -11.326 64.641 1.00 90.44 103 ASP A C 1
ATOM 843 O O . ASP A 1 103 ? -43.251 -11.285 65.840 1.00 90.44 103 ASP A O 1
ATOM 847 N N . ILE A 1 104 ? -43.319 -10.335 63.811 1.00 88.50 104 ILE A N 1
ATOM 848 C CA . ILE A 1 104 ? -44.022 -9.138 64.293 1.00 88.50 104 ILE A CA 1
ATOM 849 C C . ILE A 1 104 ? -45.428 -9.470 64.821 1.00 88.50 104 ILE A C 1
ATOM 851 O O . ILE A 1 104 ? -45.831 -8.944 65.860 1.00 88.50 104 ILE A O 1
ATOM 855 N N . GLU A 1 105 ? -46.146 -10.395 64.177 1.00 91.75 105 GLU A N 1
ATOM 856 C CA . GLU A 1 105 ? -47.486 -10.809 64.607 1.00 91.75 105 GLU A CA 1
ATOM 857 C C . GLU A 1 105 ? -47.449 -11.588 65.931 1.00 91.75 105 GLU A C 1
ATOM 859 O O . GLU A 1 105 ? -48.285 -11.372 66.808 1.00 91.75 105 GLU A O 1
ATOM 864 N N . VAL A 1 106 ? -46.443 -12.447 66.139 1.00 94.38 106 VAL A N 1
ATOM 865 C CA . VAL A 1 106 ? -46.212 -13.124 67.427 1.00 94.38 106 VAL A CA 1
ATOM 866 C C . VAL A 1 106 ? -45.988 -12.103 68.544 1.00 94.38 106 VAL A C 1
ATOM 868 O O . VAL A 1 106 ? -46.562 -12.242 69.626 1.00 94.38 106 VAL A O 1
ATOM 871 N N . ARG A 1 107 ? -45.219 -11.039 68.287 1.00 93.31 107 ARG A N 1
ATOM 872 C CA . ARG A 1 107 ? -44.965 -9.973 69.272 1.00 93.31 107 ARG A CA 1
ATOM 873 C C . ARG A 1 107 ? -46.220 -9.153 69.570 1.00 93.31 107 ARG A C 1
ATOM 875 O O . ARG A 1 107 ? -46.493 -8.877 70.738 1.00 93.31 107 ARG A O 1
ATOM 882 N N . PHE A 1 108 ? -47.021 -8.830 68.552 1.00 91.31 108 PHE A N 1
ATOM 883 C CA . PHE A 1 108 ? -48.329 -8.191 68.732 1.00 91.31 108 PHE A CA 1
ATOM 884 C C . PHE A 1 108 ? -49.290 -9.054 69.549 1.00 91.31 108 PHE A C 1
ATOM 886 O O . PHE A 1 108 ? -49.949 -8.546 70.461 1.00 91.31 108 PHE A O 1
ATOM 893 N N . ASN A 1 109 ? -49.338 -10.358 69.281 1.00 93.25 109 ASN A N 1
ATOM 894 C CA . ASN A 1 109 ? -50.168 -11.291 70.034 1.00 93.25 109 ASN A CA 1
ATOM 895 C C . ASN A 1 109 ? -49.708 -11.408 71.489 1.00 93.25 109 ASN A C 1
ATOM 897 O O . ASN A 1 109 ? -50.547 -11.367 72.388 1.00 93.25 109 ASN A O 1
ATOM 901 N N . ASN A 1 110 ? -48.396 -11.474 71.731 1.00 92.88 110 ASN A N 1
ATOM 902 C CA . ASN A 1 110 ? -47.835 -11.501 73.078 1.00 92.88 110 ASN A CA 1
ATOM 903 C C . ASN A 1 110 ? -48.203 -10.240 73.878 1.00 92.88 110 ASN A C 1
ATOM 905 O O . ASN A 1 110 ? -48.721 -10.346 74.989 1.00 92.88 110 ASN A O 1
ATOM 909 N N . LEU A 1 111 ? -48.020 -9.045 73.298 1.00 87.31 111 LEU A N 1
ATOM 910 C CA . LEU A 1 111 ? -48.424 -7.790 73.942 1.00 87.31 111 LEU A CA 1
ATOM 911 C C . LEU A 1 111 ? -49.931 -7.760 74.214 1.00 87.31 111 LEU A C 1
ATOM 913 O O . LEU A 1 111 ? -50.343 -7.409 75.313 1.00 87.31 111 LEU A O 1
ATOM 917 N N . THR A 1 112 ? -50.755 -8.175 73.250 1.00 87.44 112 THR A N 1
ATOM 918 C CA . THR A 1 112 ? -52.219 -8.191 73.401 1.00 87.44 112 THR A CA 1
ATOM 919 C C . THR A 1 112 ? -52.669 -9.125 74.527 1.00 87.44 112 THR A C 1
ATOM 921 O O . THR A 1 112 ? -53.504 -8.749 75.352 1.00 87.44 112 THR A O 1
ATOM 924 N N . GLN A 1 113 ? -52.112 -10.339 74.591 1.00 89.38 113 GLN A N 1
ATOM 925 C CA . GLN A 1 113 ? -52.429 -11.320 75.633 1.00 89.38 113 GLN A CA 1
ATOM 926 C C . GLN A 1 113 ? -51.980 -10.839 77.013 1.00 89.38 113 GLN A C 1
ATOM 928 O O . GLN A 1 113 ? -52.755 -10.901 77.969 1.00 89.38 113 GLN A O 1
ATOM 933 N N . THR A 1 114 ? -50.764 -10.296 77.092 1.00 85.19 114 THR A N 1
ATOM 934 C CA . THR A 1 114 ? -50.214 -9.730 78.324 1.00 85.19 114 THR A CA 1
ATOM 935 C C . THR A 1 114 ? -51.076 -8.557 78.793 1.00 85.19 114 THR A C 1
ATOM 937 O O . THR A 1 114 ? -51.561 -8.560 79.919 1.00 85.19 114 THR A O 1
ATOM 940 N N . ALA A 1 115 ? -51.389 -7.602 77.914 1.00 80.62 115 ALA A N 1
ATOM 941 C CA . ALA A 1 115 ? -52.238 -6.448 78.220 1.00 80.62 115 ALA A CA 1
ATOM 942 C C . ALA A 1 115 ? -53.625 -6.856 78.729 1.00 80.62 115 ALA A C 1
ATOM 944 O O . ALA A 1 115 ? -54.103 -6.308 79.724 1.00 80.62 115 ALA A O 1
ATOM 945 N N . LYS A 1 116 ? -54.230 -7.892 78.136 1.00 81.06 116 LYS A N 1
ATOM 946 C CA . LYS A 1 116 ? -55.510 -8.441 78.596 1.00 81.06 116 LYS A CA 1
ATOM 947 C C . LYS A 1 116 ? -55.443 -8.978 80.029 1.00 81.06 116 LYS A C 1
ATOM 949 O O . LYS A 1 116 ? -56.372 -8.721 80.793 1.00 81.06 116 LYS A O 1
ATOM 954 N N . ALA A 1 117 ? -54.367 -9.674 80.413 1.00 81.62 117 ALA A N 1
ATOM 955 C CA . ALA A 1 117 ? -54.178 -10.167 81.785 1.00 81.62 117 ALA A CA 1
ATOM 956 C C . ALA A 1 117 ? -54.152 -9.020 82.813 1.00 81.62 117 ALA A C 1
ATOM 958 O O . ALA A 1 117 ? -54.654 -9.160 83.927 1.00 81.62 117 ALA A O 1
ATOM 959 N N . TYR A 1 118 ? -53.659 -7.857 82.391 1.00 77.19 118 TYR A N 1
ATOM 960 C CA . TYR A 1 118 ? -53.594 -6.633 83.183 1.00 77.19 118 TYR A CA 1
ATOM 961 C C . TYR A 1 118 ? -54.806 -5.700 83.021 1.00 77.19 118 TYR A C 1
ATOM 963 O O . TYR A 1 118 ? -54.849 -4.639 83.640 1.00 77.19 118 TYR A O 1
ATOM 971 N N . SER A 1 119 ? -55.817 -6.086 82.232 1.00 75.94 119 SER A N 1
ATOM 972 C CA . SER A 1 119 ? -56.963 -5.226 81.881 1.00 75.94 119 SER A CA 1
ATOM 973 C C . SER A 1 119 ? -56.545 -3.887 81.245 1.00 75.94 119 SER A C 1
ATOM 975 O O . SER A 1 119 ? -57.131 -2.846 81.530 1.00 75.94 119 SER A O 1
ATOM 977 N N . VAL A 1 120 ? -55.516 -3.917 80.396 1.00 70.94 120 VAL A N 1
ATOM 978 C CA . VAL A 1 120 ? -55.009 -2.775 79.622 1.00 70.94 120 VAL A CA 1
ATOM 979 C C . VAL A 1 120 ? -55.253 -3.034 78.137 1.00 70.94 120 VAL A C 1
ATOM 981 O O . VAL A 1 120 ? -55.158 -4.171 77.673 1.00 70.94 120 VAL A O 1
ATOM 984 N N . TYR A 1 121 ? -55.543 -1.981 77.372 1.00 74.00 121 TYR A N 1
ATOM 985 C CA . TYR A 1 121 ? -55.633 -2.051 75.915 1.00 74.00 121 TYR A CA 1
ATOM 986 C C . TYR A 1 121 ? -54.523 -1.228 75.249 1.00 74.00 121 TYR A C 1
ATOM 988 O O . TYR A 1 121 ? -54.349 -0.046 75.557 1.00 74.00 121 TYR A O 1
ATOM 996 N N . PHE A 1 122 ? -53.825 -1.844 74.290 1.00 71.00 122 PHE A N 1
ATOM 997 C CA . PHE A 1 122 ? -52.839 -1.191 73.426 1.00 71.00 122 PHE A CA 1
ATOM 998 C C . PHE A 1 122 ? -53.386 -1.040 72.004 1.00 71.00 122 PHE A C 1
ATOM 1000 O O . PHE A 1 122 ? -53.741 -2.026 71.359 1.00 71.00 122 PHE A O 1
ATOM 1007 N N . ASP A 1 123 ? -53.397 0.188 71.489 1.00 73.69 123 ASP A N 1
ATOM 1008 C CA . ASP A 1 123 ? -53.626 0.442 70.066 1.00 73.69 123 ASP A CA 1
ATOM 1009 C C . ASP A 1 123 ? -52.323 0.217 69.279 1.00 73.69 123 ASP A C 1
ATOM 1011 O O . ASP A 1 123 ? -51.358 0.973 69.408 1.00 73.69 123 ASP A O 1
ATOM 1015 N N . LEU A 1 124 ? -52.302 -0.838 68.463 1.00 77.94 124 LEU A N 1
ATOM 1016 C CA . LEU A 1 124 ? -51.133 -1.261 67.683 1.00 77.94 124 LEU A CA 1
ATOM 1017 C C . LEU A 1 124 ? -51.057 -0.621 66.290 1.00 77.94 124 LEU A C 1
ATOM 1019 O O . LEU A 1 124 ? -50.137 -0.923 65.530 1.00 77.94 124 LEU A O 1
ATOM 1023 N N . GLU A 1 125 ? -52.001 0.246 65.925 1.00 74.25 125 GLU A N 1
ATOM 1024 C CA . GLU A 1 125 ? -52.117 0.800 64.572 1.00 74.25 125 GLU A CA 1
ATOM 1025 C C . GLU A 1 125 ? -50.838 1.521 64.107 1.00 74.25 125 GLU A C 1
ATOM 1027 O O . GLU A 1 125 ? -50.436 1.416 62.947 1.00 74.25 125 GLU A O 1
ATOM 1032 N N . ASN A 1 126 ? -50.151 2.219 65.017 1.00 70.12 126 ASN A N 1
ATOM 1033 C CA . ASN A 1 126 ? -48.894 2.899 64.700 1.00 70.12 126 ASN A CA 1
ATOM 1034 C C . ASN A 1 126 ? -47.752 1.910 64.424 1.00 70.12 126 ASN A C 1
ATOM 1036 O O . ASN A 1 126 ? -47.040 2.077 63.436 1.00 70.12 126 ASN A O 1
ATOM 1040 N N . TYR A 1 127 ? -47.618 0.854 65.232 1.00 77.31 127 TYR A N 1
ATOM 1041 C CA . TYR A 1 127 ? -46.607 -0.184 65.010 1.00 77.31 127 TYR A CA 1
ATOM 1042 C C . TYR A 1 127 ? -46.854 -0.957 63.713 1.00 77.31 127 TYR A C 1
ATOM 1044 O O . TYR A 1 127 ? -45.910 -1.264 62.986 1.00 77.31 127 TYR A O 1
ATOM 1052 N N . LYS A 1 128 ? -48.122 -1.220 63.374 1.00 80.00 128 LYS A N 1
ATOM 1053 C CA . LYS A 1 128 ? -48.501 -1.838 62.095 1.00 80.00 128 LYS A CA 1
ATOM 1054 C C . LYS A 1 128 ? -48.102 -0.962 60.905 1.00 80.00 128 LYS A C 1
ATOM 1056 O O . LYS A 1 128 ? -47.516 -1.465 59.948 1.00 80.00 128 LYS A O 1
ATOM 1061 N N . LYS A 1 129 ? -48.353 0.350 60.978 1.00 74.31 129 LYS A N 1
ATOM 1062 C CA . LYS A 1 129 ? -47.936 1.317 59.945 1.00 74.31 129 LYS A CA 1
ATOM 1063 C C . LYS A 1 129 ? -46.418 1.398 59.797 1.00 74.31 129 LYS A C 1
ATOM 1065 O O . LYS A 1 129 ? -45.924 1.427 58.673 1.00 74.31 129 LYS A O 1
ATOM 1070 N N . GLU A 1 130 ? -45.686 1.409 60.907 1.00 76.56 130 GLU A N 1
ATOM 1071 C CA . GLU A 1 130 ? -44.220 1.445 60.915 1.00 76.56 130 GLU A CA 1
ATOM 1072 C C . GLU A 1 130 ? -43.615 0.153 60.334 1.00 76.56 130 GLU A C 1
ATOM 1074 O O . GLU A 1 130 ? -42.755 0.212 59.455 1.00 76.56 130 GLU A O 1
ATOM 1079 N N . SER A 1 131 ? -44.130 -1.018 60.723 1.00 78.31 131 SER A N 1
ATOM 1080 C CA . SER A 1 131 ? -43.734 -2.307 60.135 1.00 78.31 131 SER A CA 1
ATOM 1081 C C . SER A 1 131 ? -43.984 -2.345 58.625 1.00 78.31 131 SER A C 1
ATOM 1083 O O . SER A 1 131 ? -43.101 -2.742 57.862 1.00 78.31 131 SER A O 1
ATOM 1085 N N . PHE A 1 132 ? -45.163 -1.895 58.183 1.00 78.12 132 PHE A N 1
ATOM 1086 C CA . PHE A 1 132 ? -45.517 -1.840 56.766 1.00 78.12 132 PHE A CA 1
ATOM 1087 C C . PHE A 1 132 ? -44.611 -0.885 55.976 1.00 78.12 132 PHE A C 1
ATOM 1089 O O . PHE A 1 132 ? -44.202 -1.197 54.856 1.00 78.12 132 PHE A O 1
ATOM 1096 N N . TYR A 1 133 ? -44.238 0.251 56.571 1.00 76.88 133 TYR A N 1
ATOM 1097 C CA . TYR A 1 133 ? -43.282 1.180 55.974 1.00 76.88 133 TYR A CA 1
ATOM 1098 C C . TYR A 1 133 ? -41.925 0.510 55.712 1.00 76.88 133 TYR A C 1
ATOM 1100 O O . TYR A 1 133 ? -41.416 0.598 54.593 1.00 76.88 133 TYR A O 1
ATOM 1108 N N . TYR A 1 134 ? -41.353 -0.196 56.695 1.00 76.12 134 TYR A N 1
ATOM 1109 C CA . TYR A 1 134 ? -40.053 -0.857 56.516 1.00 76.12 134 TYR A CA 1
ATOM 1110 C C . TYR A 1 134 ? -40.094 -1.991 55.491 1.00 76.12 134 TYR A C 1
ATOM 1112 O O . TYR A 1 134 ? -39.159 -2.119 54.700 1.00 76.12 134 TYR A O 1
ATOM 1120 N N . LYS A 1 135 ? -41.202 -2.738 55.417 1.00 82.25 135 LYS A N 1
ATOM 1121 C CA . LYS A 1 135 ? -41.424 -3.724 54.352 1.00 82.25 135 LYS A CA 1
ATOM 1122 C C . LYS A 1 135 ? -41.335 -3.091 52.959 1.00 82.25 135 LYS A C 1
ATOM 1124 O O . LYS A 1 135 ? -40.573 -3.565 52.119 1.00 82.25 135 LYS A O 1
ATOM 1129 N N . ILE A 1 136 ? -42.046 -1.982 52.732 1.00 77.19 136 ILE A N 1
ATOM 1130 C CA . ILE A 1 136 ? -42.010 -1.263 51.446 1.00 77.19 136 ILE A CA 1
ATOM 1131 C C . ILE A 1 136 ? -40.594 -0.767 51.123 1.00 77.19 136 ILE A C 1
ATOM 1133 O O . ILE A 1 136 ? -40.164 -0.827 49.971 1.00 77.19 136 ILE A O 1
ATOM 1137 N N . GLN A 1 137 ? -39.857 -0.249 52.111 1.00 74.06 137 GLN A N 1
ATOM 1138 C CA . GLN A 1 137 ? -38.490 0.240 51.885 1.00 74.06 137 GLN A CA 1
ATOM 1139 C C . GLN A 1 137 ? -37.520 -0.885 51.510 1.00 74.06 137 GLN A C 1
ATOM 1141 O O . GLN A 1 137 ? -36.663 -0.697 50.642 1.00 74.06 137 GLN A O 1
ATOM 1146 N N . GLU A 1 138 ? -37.661 -2.057 52.127 1.00 81.69 138 GLU A N 1
ATOM 1147 C CA . GLU A 1 138 ? -36.877 -3.240 51.781 1.00 81.69 138 GLU A CA 1
ATOM 1148 C C . GLU A 1 138 ? -37.174 -3.708 50.349 1.00 81.69 138 GLU A C 1
ATOM 1150 O O . GLU A 1 138 ? -36.241 -3.919 49.573 1.00 81.69 138 GLU A O 1
ATOM 1155 N N . GLU A 1 139 ? -38.452 -3.808 49.968 1.00 85.88 139 GLU A N 1
ATOM 1156 C CA . GLU A 1 139 ? -38.872 -4.187 48.610 1.00 85.88 139 GLU A CA 1
ATOM 1157 C C . GLU A 1 139 ? -38.314 -3.220 47.556 1.00 85.88 139 GLU A C 1
ATOM 1159 O O . GLU A 1 139 ? -37.645 -3.651 46.615 1.00 85.88 139 GLU A O 1
ATOM 1164 N N . LYS A 1 140 ? -38.454 -1.905 47.777 1.00 80.75 140 LYS A N 1
ATOM 1165 C CA . LYS A 1 140 ? -37.869 -0.869 46.904 1.00 80.75 140 LYS A CA 1
ATOM 1166 C C . LYS A 1 140 ? -36.351 -0.964 46.795 1.00 80.75 140 LYS A C 1
ATOM 1168 O O . LYS A 1 140 ? -35.761 -0.580 45.788 1.00 80.75 140 LYS A O 1
ATOM 1173 N N . THR A 1 141 ? -35.679 -1.403 47.852 1.00 80.56 141 THR A N 1
ATOM 1174 C CA . THR A 1 141 ? -34.219 -1.543 47.849 1.00 80.56 141 THR A CA 1
ATOM 1175 C C . THR A 1 141 ? -33.792 -2.779 47.065 1.00 80.56 141 THR A C 1
ATOM 1177 O O . THR A 1 141 ? -32.880 -2.684 46.246 1.00 80.56 141 THR A O 1
ATOM 1180 N N . LYS A 1 142 ? -34.496 -3.905 47.228 1.00 88.50 142 LYS A N 1
ATOM 1181 C CA . LYS A 1 142 ? -34.282 -5.115 46.419 1.00 88.50 142 LYS A CA 1
ATOM 1182 C C . LYS A 1 142 ? -34.504 -4.847 44.932 1.00 88.50 142 LYS A C 1
ATOM 1184 O O . LYS A 1 142 ? -33.699 -5.285 44.113 1.00 88.50 142 LYS A O 1
ATOM 1189 N N . GLU A 1 143 ? -35.552 -4.102 44.593 1.00 89.81 143 GLU A N 1
ATOM 1190 C CA . GLU A 1 143 ? -35.857 -3.731 43.210 1.00 89.81 143 GLU A CA 1
ATOM 1191 C C . GLU A 1 143 ? -34.755 -2.854 42.602 1.00 89.81 143 GLU A C 1
ATOM 1193 O O . GLU A 1 143 ? -34.208 -3.210 41.561 1.00 89.81 143 GLU A O 1
ATOM 1198 N N . ARG A 1 144 ? -34.300 -1.811 43.314 1.00 85.81 144 ARG A N 1
ATOM 1199 C CA . ARG A 1 144 ? -33.163 -0.976 42.877 1.00 85.81 144 ARG A CA 1
ATOM 1200 C C . ARG A 1 144 ? -31.874 -1.774 42.661 1.00 85.81 144 ARG A C 1
ATOM 1202 O O . ARG A 1 144 ? -31.162 -1.538 41.689 1.00 85.81 144 ARG A O 1
ATOM 1209 N N . ILE A 1 145 ? -31.562 -2.723 43.548 1.00 87.19 145 ILE A N 1
ATOM 1210 C CA . ILE A 1 145 ? -30.384 -3.596 43.397 1.00 87.19 145 ILE A CA 1
ATOM 1211 C C . ILE A 1 145 ? -30.527 -4.477 42.152 1.00 87.19 145 ILE A C 1
ATOM 1213 O O . ILE A 1 145 ? -29.573 -4.631 41.389 1.00 87.19 145 ILE A O 1
ATOM 1217 N N . LYS A 1 146 ? -31.717 -5.042 41.921 1.00 94.81 146 LYS A N 1
ATOM 1218 C CA . LYS A 1 146 ? -31.998 -5.860 40.739 1.00 94.81 146 LYS A CA 1
ATOM 1219 C C . LYS A 1 146 ? -31.830 -5.052 39.451 1.00 94.81 146 LYS A C 1
ATOM 1221 O O . LYS A 1 146 ? -31.118 -5.500 38.555 1.00 94.81 146 LYS A O 1
ATOM 1226 N N . GLU A 1 147 ? -32.416 -3.859 39.383 1.00 92.94 147 GLU A N 1
ATOM 1227 C CA . GLU A 1 147 ? -32.287 -2.950 38.239 1.00 92.94 147 GLU A CA 1
ATOM 1228 C C . GLU A 1 147 ? -30.825 -2.579 37.971 1.00 92.94 147 GLU A C 1
ATOM 1230 O O . GLU A 1 147 ? -30.362 -2.666 36.832 1.00 92.94 147 GLU A O 1
ATOM 1235 N N . HIS A 1 148 ? -30.071 -2.236 39.021 1.00 91.56 148 HIS A N 1
ATOM 1236 C CA . HIS A 1 148 ? -28.652 -1.908 38.909 1.00 91.56 148 HIS A CA 1
ATOM 1237 C C . HIS A 1 148 ? -27.823 -3.088 38.382 1.00 91.56 148 HIS A C 1
ATOM 1239 O O . HIS A 1 148 ? -26.985 -2.918 37.494 1.00 91.56 148 HIS A O 1
ATOM 1245 N N . ASN A 1 149 ? -28.082 -4.302 38.873 1.00 94.38 149 ASN A N 1
ATOM 1246 C CA . ASN A 1 149 ? -27.406 -5.511 38.403 1.00 94.38 149 ASN A CA 1
ATOM 1247 C C . ASN A 1 149 ? -27.742 -5.823 36.935 1.00 94.38 149 ASN A C 1
ATOM 1249 O O . ASN A 1 149 ? -26.853 -6.159 36.151 1.00 94.38 149 ASN A O 1
ATOM 1253 N N . GLU A 1 150 ? -29.007 -5.683 36.532 1.00 95.88 150 GLU A N 1
ATOM 1254 C CA . GLU A 1 150 ? -29.429 -5.861 35.138 1.00 95.88 150 GLU A CA 1
ATOM 1255 C C . GLU A 1 150 ? -28.830 -4.802 34.208 1.00 95.88 150 GLU A C 1
ATOM 1257 O O . GLU A 1 150 ? -28.462 -5.110 33.072 1.00 95.88 150 GLU A O 1
ATOM 1262 N N . GLN A 1 151 ? -28.723 -3.554 34.666 1.00 93.94 151 GLN A N 1
ATOM 1263 C CA . GLN A 1 151 ? -28.062 -2.489 33.919 1.00 93.94 151 GLN A CA 1
ATOM 1264 C C . GLN A 1 151 ? -26.567 -2.779 33.762 1.00 93.94 151 GLN A C 1
ATOM 1266 O O . GLN A 1 151 ? -26.052 -2.735 32.647 1.00 93.94 151 GLN A O 1
ATOM 1271 N N . THR A 1 152 ? -25.893 -3.164 34.845 1.00 94.69 152 THR A N 1
ATOM 1272 C CA . THR A 1 152 ? -24.464 -3.509 34.831 1.00 94.69 152 THR A CA 1
ATOM 1273 C C . THR A 1 152 ? -24.189 -4.652 33.854 1.00 94.69 152 THR A C 1
ATOM 1275 O O . THR A 1 152 ? -23.303 -4.555 33.006 1.00 94.69 152 THR A O 1
ATOM 1278 N N . LYS A 1 153 ? -25.017 -5.704 33.881 1.00 97.06 153 LYS A N 1
ATOM 1279 C CA . LYS A 1 153 ? -24.915 -6.833 32.946 1.00 97.06 153 LYS A CA 1
ATOM 1280 C C . LYS A 1 153 ? -25.093 -6.400 31.484 1.00 97.06 153 LYS A C 1
ATOM 1282 O O . LYS A 1 153 ? -24.326 -6.841 30.626 1.00 97.06 153 LYS A O 1
ATOM 1287 N N . ARG A 1 154 ? -26.065 -5.522 31.200 1.00 96.00 154 ARG A N 1
ATOM 1288 C CA . ARG A 1 154 ? -26.284 -4.945 29.859 1.00 96.00 154 ARG A CA 1
ATOM 1289 C C . ARG A 1 154 ? -25.090 -4.112 29.392 1.00 96.00 154 ARG A C 1
ATOM 1291 O O . ARG A 1 154 ? -24.672 -4.230 28.242 1.00 96.00 154 ARG A O 1
ATOM 1298 N N . GLU A 1 155 ? -24.512 -3.298 30.271 1.00 96.06 155 GLU A N 1
ATOM 1299 C CA . GLU A 1 155 ? -23.333 -2.486 29.957 1.00 96.06 155 GLU A CA 1
ATOM 1300 C C . GLU A 1 155 ? -22.100 -3.347 29.652 1.00 96.06 155 GLU A C 1
ATOM 1302 O O . GLU A 1 155 ? -21.354 -3.056 28.715 1.00 96.06 155 GLU A O 1
ATOM 1307 N N . GLU A 1 156 ? -21.887 -4.429 30.402 1.00 96.94 156 GLU A N 1
ATOM 1308 C CA . GLU A 1 156 ? -20.815 -5.386 30.126 1.00 96.94 156 GLU A CA 1
ATOM 1309 C C . GLU A 1 156 ? -21.000 -6.113 28.791 1.00 96.94 156 GLU A C 1
ATOM 1311 O O . GLU A 1 156 ? -20.036 -6.299 28.047 1.00 96.94 156 GLU A O 1
ATOM 1316 N N . GLU A 1 157 ? -22.226 -6.518 28.467 1.00 97.25 157 GLU A N 1
ATOM 1317 C CA . GLU A 1 157 ? -22.540 -7.166 27.195 1.00 97.25 157 GLU A CA 1
ATOM 1318 C C . GLU A 1 157 ? -22.304 -6.224 26.012 1.00 97.25 157 GLU A C 1
ATOM 1320 O O . GLU A 1 157 ? -21.627 -6.598 25.052 1.00 97.25 157 GLU A O 1
ATOM 1325 N N . LEU A 1 158 ? -22.728 -4.963 26.133 1.00 96.88 158 LEU A N 1
ATOM 1326 C CA . LEU A 1 158 ? -22.463 -3.933 25.133 1.00 96.88 158 LEU A CA 1
ATOM 1327 C C . LEU A 1 158 ? -20.958 -3.667 24.965 1.00 96.88 158 LEU A C 1
ATOM 1329 O O . LEU A 1 158 ? -20.478 -3.498 23.842 1.00 96.88 158 LEU A O 1
ATOM 1333 N N . LYS A 1 159 ? -20.184 -3.654 26.061 1.00 96.62 159 LYS A N 1
ATOM 1334 C CA . LYS A 1 159 ? -18.714 -3.544 26.002 1.00 96.62 159 LYS A CA 1
ATOM 1335 C C . LYS A 1 159 ? -18.099 -4.727 25.249 1.00 96.62 159 LYS A C 1
ATOM 1337 O O . LYS A 1 159 ? -17.255 -4.505 24.381 1.00 96.62 159 LYS A O 1
ATOM 1342 N N . ARG A 1 160 ? -18.534 -5.962 25.531 1.00 94.62 160 ARG A N 1
ATOM 1343 C CA . ARG A 1 160 ? -18.071 -7.168 24.817 1.00 94.62 160 ARG A CA 1
ATOM 1344 C C . ARG A 1 160 ? -18.398 -7.103 23.326 1.00 94.62 160 ARG A C 1
ATOM 1346 O O . ARG A 1 160 ? -17.523 -7.381 22.508 1.00 94.62 160 ARG A O 1
ATOM 1353 N N . GLN A 1 161 ? -19.611 -6.680 22.974 1.00 95.81 161 GLN A N 1
ATOM 1354 C CA . GLN A 1 161 ? -20.033 -6.523 21.583 1.00 95.81 161 GLN A CA 1
ATOM 1355 C C . GLN A 1 161 ? -19.168 -5.492 20.845 1.00 95.81 161 GLN A C 1
ATOM 1357 O O . GLN A 1 161 ? -18.601 -5.807 19.803 1.00 95.81 161 GLN A O 1
ATOM 1362 N N . ARG A 1 162 ? -18.947 -4.309 21.436 1.00 96.19 162 ARG A N 1
ATOM 1363 C CA . ARG A 1 162 ? -18.078 -3.268 20.854 1.00 96.19 162 ARG A CA 1
ATOM 1364 C C . ARG A 1 162 ? -16.648 -3.752 20.605 1.00 96.19 162 ARG A C 1
ATOM 1366 O O . ARG A 1 162 ? -16.061 -3.414 19.580 1.00 96.19 162 ARG A O 1
ATOM 1373 N N . ILE A 1 163 ? -16.079 -4.530 21.528 1.00 95.38 163 ILE A N 1
ATOM 1374 C CA . ILE A 1 163 ? -14.743 -5.122 21.351 1.00 95.38 163 ILE A CA 1
ATOM 1375 C C . ILE A 1 163 ? -14.752 -6.122 20.187 1.00 95.38 163 ILE A C 1
ATOM 1377 O O . ILE A 1 163 ? -13.840 -6.103 19.361 1.00 95.38 163 ILE A O 1
ATOM 1381 N N . SER A 1 164 ? -15.782 -6.967 20.091 1.00 94.12 164 SER A N 1
ATOM 1382 C CA . SER A 1 164 ? -15.934 -7.923 18.988 1.00 94.12 164 SER A CA 1
ATOM 1383 C C . SER A 1 164 ? -16.019 -7.221 17.627 1.00 94.12 164 SER A C 1
ATOM 1385 O O . SER A 1 164 ? -15.254 -7.550 16.717 1.00 94.12 164 SER A O 1
ATOM 1387 N N . ASP A 1 165 ? -16.859 -6.189 17.515 1.00 94.94 165 ASP A N 1
ATOM 1388 C CA . ASP A 1 165 ? -17.022 -5.393 16.293 1.00 94.94 165 ASP A CA 1
ATOM 1389 C C . ASP A 1 165 ? -15.711 -4.703 15.887 1.00 94.94 165 ASP A C 1
ATOM 1391 O O . ASP A 1 165 ? -15.337 -4.695 14.711 1.00 94.94 165 ASP A O 1
ATOM 1395 N N . MET A 1 166 ? -14.960 -4.179 16.862 1.00 94.31 166 MET A N 1
ATOM 1396 C CA . MET A 1 166 ? -13.647 -3.570 16.633 1.00 94.31 166 MET A CA 1
ATOM 1397 C C . MET A 1 166 ? -12.634 -4.581 16.075 1.00 94.31 166 MET A C 1
ATOM 1399 O O . MET A 1 166 ? -11.890 -4.264 15.144 1.00 94.31 166 MET A O 1
ATOM 1403 N N . LEU A 1 167 ? -12.610 -5.808 16.607 1.00 93.50 167 LEU A N 1
ATOM 1404 C CA . LEU A 1 167 ? -11.733 -6.877 16.118 1.00 93.50 167 LEU A CA 1
ATOM 1405 C C . LEU A 1 167 ? -12.101 -7.309 14.691 1.00 93.50 167 LEU A C 1
ATOM 1407 O O . LEU A 1 167 ? -11.212 -7.491 13.855 1.00 93.50 167 LEU A O 1
ATOM 1411 N N . LEU A 1 168 ? -13.398 -7.426 14.390 1.00 92.25 168 LEU A N 1
ATOM 1412 C CA . LEU A 1 168 ? -13.910 -7.703 13.044 1.00 92.25 168 LEU A CA 1
ATOM 1413 C C . LEU A 1 168 ? -13.508 -6.609 12.048 1.00 92.25 168 LEU A C 1
ATOM 1415 O O . LEU A 1 168 ? -12.998 -6.919 10.967 1.00 92.25 168 LEU A O 1
ATOM 1419 N N . ALA A 1 169 ? -13.675 -5.339 12.424 1.00 89.50 169 ALA A N 1
ATOM 1420 C CA . ALA A 1 169 ? -13.275 -4.199 11.605 1.00 89.50 169 ALA A CA 1
ATOM 1421 C C . ALA A 1 169 ? -11.763 -4.194 11.335 1.00 89.50 169 ALA A C 1
ATOM 1423 O O . ALA A 1 169 ? -11.345 -4.021 10.189 1.00 89.50 169 ALA A O 1
ATOM 1424 N N . LYS A 1 170 ? -10.941 -4.465 12.358 1.00 90.44 170 LYS A N 1
ATOM 1425 C CA . LYS A 1 170 ? -9.483 -4.566 12.210 1.00 90.44 170 LYS A CA 1
ATOM 1426 C C . LYS A 1 170 ? -9.086 -5.682 11.243 1.00 90.44 170 LYS A C 1
ATOM 1428 O O . LYS A 1 170 ? -8.360 -5.425 10.290 1.00 90.44 170 LYS A O 1
ATOM 1433 N N . LYS A 1 171 ? -9.632 -6.891 11.416 1.00 88.44 171 LYS A N 1
ATOM 1434 C CA . LYS A 1 171 ? -9.363 -8.032 10.524 1.00 88.44 171 LYS A CA 1
ATOM 1435 C C . LYS A 1 171 ? -9.758 -7.737 9.073 1.00 88.44 171 LYS A C 1
ATOM 1437 O O . LYS A 1 171 ? -9.055 -8.138 8.142 1.00 88.44 171 LYS A O 1
ATOM 1442 N N . LYS A 1 172 ? -10.880 -7.036 8.870 1.00 89.44 172 LYS A N 1
ATOM 1443 C CA . LYS A 1 172 ? -11.325 -6.595 7.542 1.00 89.44 172 LYS A CA 1
ATOM 1444 C C . LYS A 1 172 ? -10.345 -5.590 6.934 1.00 89.44 172 LYS A C 1
ATOM 1446 O O . LYS A 1 172 ? -9.959 -5.777 5.785 1.00 89.44 172 LYS A O 1
ATOM 1451 N N . ASN A 1 173 ? -9.905 -4.589 7.696 1.00 87.81 173 ASN A N 1
ATOM 1452 C CA . ASN A 1 173 ? -8.913 -3.612 7.237 1.00 87.81 173 ASN A CA 1
ATOM 1453 C C . ASN A 1 173 ? -7.570 -4.263 6.891 1.00 87.81 173 ASN A C 1
ATOM 1455 O O . ASN A 1 173 ? -7.035 -3.988 5.823 1.00 87.81 173 ASN A O 1
ATOM 1459 N N . ASP A 1 174 ? -7.069 -5.174 7.728 1.00 87.44 174 ASP A N 1
ATOM 1460 C CA . ASP A 1 174 ? -5.830 -5.912 7.451 1.00 87.44 174 ASP A CA 1
ATOM 1461 C C . ASP A 1 174 ? -5.952 -6.719 6.144 1.00 87.44 174 ASP A C 1
ATOM 1463 O O . ASP A 1 174 ? -5.035 -6.749 5.323 1.00 87.44 174 ASP A O 1
ATOM 1467 N N . SER A 1 175 ? -7.120 -7.325 5.902 1.00 87.44 175 SER A N 1
ATOM 1468 C CA . SER A 1 175 ? -7.401 -8.054 4.658 1.00 87.44 175 SER A CA 1
ATOM 1469 C C . SER A 1 175 ? -7.457 -7.123 3.439 1.00 87.44 175 SER A C 1
ATOM 1471 O O . SER A 1 175 ? -6.907 -7.460 2.391 1.00 87.44 175 SER A O 1
ATOM 1473 N N . ILE A 1 176 ? -8.089 -5.950 3.571 1.00 88.75 176 ILE A N 1
ATOM 1474 C CA . ILE A 1 176 ? -8.143 -4.923 2.517 1.00 88.75 176 ILE A CA 1
ATOM 1475 C C . ILE A 1 176 ? -6.731 -4.437 2.181 1.00 88.75 176 ILE A C 1
ATOM 1477 O O . ILE A 1 176 ? -6.364 -4.429 1.009 1.00 88.75 176 ILE A O 1
ATOM 1481 N N . PHE A 1 177 ? -5.912 -4.138 3.191 1.00 88.56 177 PHE A N 1
ATOM 1482 C CA . PHE A 1 177 ? -4.528 -3.698 3.009 1.00 88.56 177 PHE A CA 1
ATOM 1483 C C . PHE A 1 177 ? -3.701 -4.705 2.193 1.00 88.56 177 PHE A C 1
ATOM 1485 O O . PHE A 1 177 ? -2.974 -4.329 1.271 1.00 88.56 177 PHE A O 1
ATOM 1492 N N . VAL A 1 178 ? -3.843 -6.005 2.479 1.00 87.62 178 VAL A N 1
ATOM 1493 C CA . VAL A 1 178 ? -3.166 -7.065 1.711 1.00 87.62 178 VAL A CA 1
ATOM 1494 C C . VAL A 1 178 ? -3.638 -7.094 0.253 1.00 87.62 178 VAL A C 1
ATOM 1496 O O . VAL A 1 178 ? -2.822 -7.293 -0.652 1.00 87.62 178 VAL A O 1
ATOM 1499 N N . ILE A 1 179 ? -4.935 -6.897 0.005 1.00 87.62 179 ILE A N 1
ATOM 1500 C CA . ILE A 1 179 ? -5.499 -6.869 -1.352 1.00 87.62 179 ILE A CA 1
ATOM 1501 C C . ILE A 1 179 ? -4.985 -5.652 -2.128 1.00 87.62 179 ILE A C 1
ATOM 1503 O O . ILE A 1 179 ? -4.507 -5.816 -3.251 1.00 87.62 179 ILE A O 1
ATOM 1507 N N . GLU A 1 180 ? -5.035 -4.459 -1.537 1.00 90.88 180 GLU A N 1
ATOM 1508 C CA . GLU A 1 180 ? -4.569 -3.214 -2.161 1.00 90.88 180 GLU A CA 1
ATOM 1509 C C . GLU A 1 180 ? -3.086 -3.292 -2.528 1.00 90.88 180 GLU A C 1
ATOM 1511 O O . GLU A 1 180 ? -2.699 -2.948 -3.647 1.00 90.88 180 GLU A O 1
ATOM 1516 N N . ARG A 1 181 ? -2.259 -3.839 -1.629 1.00 91.31 181 ARG A N 1
ATOM 1517 C CA . ARG A 1 181 ? -0.836 -4.059 -1.897 1.00 91.31 181 ARG A CA 1
ATOM 1518 C C . ARG A 1 181 ? -0.617 -4.962 -3.113 1.00 91.31 181 ARG A C 1
ATOM 1520 O O . ARG A 1 181 ? 0.147 -4.602 -4.007 1.00 91.31 181 ARG A O 1
ATOM 1527 N N . ARG A 1 182 ? -1.308 -6.107 -3.181 1.00 89.69 182 ARG A N 1
ATOM 1528 C CA . ARG A 1 182 ? -1.209 -7.033 -4.326 1.00 89.69 182 ARG A CA 1
ATOM 1529 C C . ARG A 1 182 ? -1.660 -6.382 -5.632 1.00 89.69 182 ARG A C 1
ATOM 1531 O O . ARG A 1 182 ? -1.049 -6.612 -6.670 1.00 89.69 182 ARG A O 1
ATOM 1538 N N . GLN A 1 183 ? -2.719 -5.571 -5.596 1.00 90.19 183 GLN A N 1
ATOM 1539 C CA . GLN A 1 183 ? -3.174 -4.829 -6.775 1.00 90.19 183 GLN A CA 1
ATOM 1540 C C . GLN A 1 183 ? -2.122 -3.819 -7.254 1.00 90.19 183 GLN A C 1
ATOM 1542 O O . GLN A 1 183 ? -1.907 -3.705 -8.461 1.00 90.19 183 GLN A O 1
ATOM 1547 N N . GLY A 1 184 ? -1.438 -3.138 -6.327 1.00 90.75 184 GLY A N 1
ATOM 1548 C CA . GLY A 1 184 ? -0.298 -2.271 -6.635 1.00 90.75 184 GLY A CA 1
ATOM 1549 C C . GLY A 1 184 ? 0.835 -3.024 -7.335 1.00 90.75 184 GLY A C 1
ATOM 1550 O O . GLY A 1 184 ? 1.235 -2.647 -8.432 1.00 90.75 184 GLY A O 1
ATOM 1551 N N . GLU A 1 185 ? 1.270 -4.152 -6.766 1.00 90.75 185 GLU A N 1
ATOM 1552 C CA . GLU A 1 185 ? 2.339 -4.992 -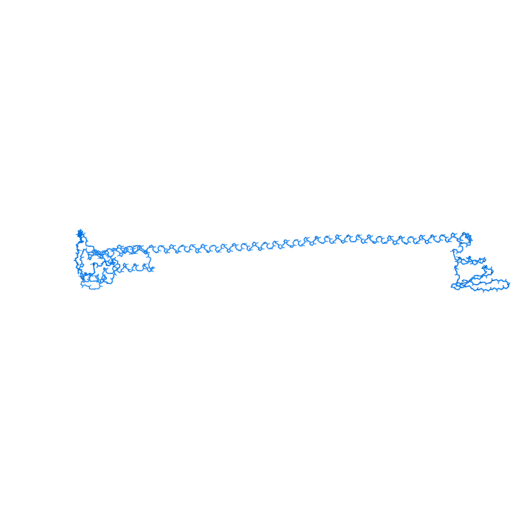7.333 1.00 90.75 185 GLU A CA 1
ATOM 1553 C C . GLU A 1 185 ? 2.000 -5.497 -8.753 1.00 90.75 185 GLU A C 1
ATOM 1555 O O . GLU A 1 185 ? 2.844 -5.476 -9.654 1.00 90.75 185 GLU A O 1
ATOM 1560 N N . ILE A 1 186 ? 0.745 -5.900 -8.993 1.00 91.25 186 ILE A N 1
ATOM 1561 C CA . ILE A 1 186 ? 0.269 -6.304 -10.327 1.00 91.25 186 ILE A CA 1
ATOM 1562 C C . ILE A 1 186 ? 0.317 -5.127 -11.306 1.00 91.25 186 ILE A C 1
ATOM 1564 O O . ILE A 1 186 ? 0.763 -5.288 -12.445 1.00 91.25 186 ILE A O 1
ATOM 1568 N N . LYS A 1 187 ? -0.138 -3.943 -10.884 1.00 93.38 187 LYS A N 1
ATOM 1569 C CA . LYS A 1 187 ? -0.155 -2.742 -11.726 1.00 93.38 187 LYS A CA 1
ATOM 1570 C C . LYS A 1 187 ? 1.258 -2.337 -12.146 1.00 93.38 187 LYS A C 1
ATOM 1572 O O . LYS A 1 187 ? 1.480 -2.085 -13.331 1.00 93.38 187 LYS A O 1
ATOM 1577 N N . ASP A 1 188 ? 2.203 -2.349 -11.212 1.00 92.38 188 ASP A N 1
ATOM 1578 C CA . ASP A 1 188 ? 3.607 -2.031 -11.480 1.00 92.38 188 ASP A CA 1
ATOM 1579 C C . ASP A 1 188 ? 4.233 -3.041 -12.455 1.00 92.38 188 ASP A C 1
ATOM 1581 O O . ASP A 1 188 ? 4.946 -2.659 -13.386 1.00 92.38 188 ASP A O 1
ATOM 1585 N N . SER A 1 189 ? 3.903 -4.330 -12.313 1.00 93.44 189 SER A N 1
ATOM 1586 C CA . SER A 1 189 ? 4.337 -5.380 -13.244 1.00 93.44 189 SER A CA 1
ATOM 1587 C C . SER A 1 189 ? 3.789 -5.173 -14.663 1.00 93.44 189 SER A C 1
ATOM 1589 O O . SER A 1 189 ? 4.532 -5.272 -15.645 1.00 93.44 189 SER A O 1
ATOM 1591 N N . ILE A 1 190 ? 2.501 -4.834 -14.789 1.00 94.31 190 ILE A N 1
ATOM 1592 C CA . ILE A 1 190 ? 1.868 -4.531 -16.081 1.00 94.31 190 ILE A CA 1
ATOM 1593 C C . ILE A 1 190 ? 2.543 -3.323 -16.738 1.00 94.31 190 ILE A C 1
ATOM 1595 O O . ILE A 1 190 ? 2.866 -3.375 -17.930 1.00 94.31 190 ILE A O 1
ATOM 1599 N N . GLU A 1 191 ? 2.786 -2.257 -15.975 1.00 95.19 191 GLU A N 1
ATOM 1600 C CA . GLU A 1 191 ? 3.424 -1.047 -16.494 1.00 95.19 191 GLU A CA 1
ATOM 1601 C C . GLU A 1 191 ? 4.865 -1.325 -16.939 1.00 95.19 191 GLU A C 1
ATOM 1603 O O . GLU A 1 191 ? 5.265 -0.920 -18.034 1.00 95.19 191 GLU A O 1
ATOM 1608 N N . TYR A 1 192 ? 5.619 -2.116 -16.170 1.00 94.31 192 TYR A N 1
ATOM 1609 C CA . TYR A 1 192 ? 6.958 -2.560 -16.557 1.00 94.31 192 TYR A CA 1
ATOM 1610 C C . TYR A 1 192 ? 6.952 -3.320 -17.892 1.00 94.31 192 TYR A C 1
ATOM 1612 O O . TYR A 1 192 ? 7.725 -3.000 -18.802 1.00 94.31 192 TYR A O 1
ATOM 1620 N N . ILE A 1 193 ? 6.055 -4.301 -18.054 1.00 95.25 193 ILE A N 1
ATOM 1621 C CA . ILE A 1 193 ? 5.936 -5.083 -19.296 1.00 95.25 193 ILE A CA 1
ATOM 1622 C C . ILE A 1 193 ? 5.570 -4.176 -20.476 1.00 95.25 193 ILE A C 1
ATOM 1624 O O . ILE A 1 193 ? 6.123 -4.319 -21.572 1.00 95.25 193 ILE A O 1
ATOM 1628 N N . LYS A 1 194 ? 4.653 -3.228 -20.269 1.00 96.12 194 LYS A N 1
ATOM 1629 C CA . LYS A 1 194 ? 4.243 -2.258 -21.288 1.00 96.12 194 LYS A CA 1
ATOM 1630 C C . LYS A 1 194 ? 5.415 -1.376 -21.718 1.00 96.12 194 LYS A C 1
ATOM 1632 O O . LYS A 1 194 ? 5.673 -1.252 -22.917 1.00 96.12 194 LYS A O 1
ATOM 1637 N N . GLN A 1 195 ? 6.167 -0.829 -20.764 1.00 93.56 195 GLN A N 1
ATOM 1638 C CA . GLN A 1 195 ? 7.324 0.015 -21.050 1.00 93.56 195 GLN A CA 1
ATOM 1639 C C . GLN A 1 195 ? 8.432 -0.759 -21.773 1.00 93.56 195 GLN A C 1
ATOM 1641 O O . GLN A 1 195 ? 9.030 -0.244 -22.722 1.00 93.56 195 GLN A O 1
ATOM 1646 N N . LYS A 1 196 ? 8.667 -2.017 -21.383 1.00 96.31 196 LYS A N 1
ATOM 1647 C CA . LYS A 1 196 ? 9.613 -2.907 -22.062 1.00 96.31 196 LYS A CA 1
ATOM 1648 C C . LYS A 1 196 ? 9.249 -3.091 -23.538 1.00 96.31 196 LYS A C 1
ATOM 1650 O O . LYS A 1 196 ? 10.092 -2.841 -24.398 1.00 96.31 196 LYS A O 1
ATOM 1655 N N . LYS A 1 197 ? 7.984 -3.408 -23.843 1.00 96.75 197 LYS A N 1
ATOM 1656 C CA . LYS A 1 197 ? 7.498 -3.543 -25.231 1.00 96.75 197 LYS A CA 1
ATOM 1657 C C . LYS A 1 197 ? 7.665 -2.253 -26.041 1.00 96.75 197 LYS A C 1
ATOM 1659 O O . LYS A 1 197 ? 8.061 -2.303 -27.204 1.00 96.75 197 LYS A O 1
ATOM 1664 N N . ILE A 1 198 ? 7.397 -1.093 -25.435 1.00 95.75 198 ILE A N 1
ATOM 1665 C CA . ILE A 1 198 ? 7.595 0.216 -26.082 1.00 95.75 198 ILE A CA 1
ATOM 1666 C C . ILE A 1 198 ? 9.074 0.435 -26.421 1.00 95.75 198 ILE A C 1
ATOM 1668 O O . ILE A 1 198 ? 9.398 0.883 -27.522 1.00 95.75 198 ILE A O 1
ATOM 1672 N N . ASN A 1 199 ? 9.977 0.121 -25.493 1.00 95.00 199 ASN A N 1
ATOM 1673 C CA . ASN A 1 199 ? 11.412 0.302 -25.695 1.00 95.00 199 ASN A CA 1
ATOM 1674 C C . ASN A 1 199 ? 11.952 -0.627 -26.790 1.00 95.00 199 ASN A C 1
ATOM 1676 O O . ASN A 1 199 ? 12.686 -0.166 -27.665 1.00 95.00 199 ASN A O 1
ATOM 1680 N N . GLU A 1 200 ? 11.527 -1.892 -26.798 1.00 96.75 200 GLU A N 1
ATOM 1681 C CA . GLU A 1 200 ? 11.872 -2.865 -27.842 1.00 96.75 200 GLU A CA 1
ATOM 1682 C C . GLU A 1 200 ? 11.391 -2.402 -29.227 1.00 96.75 200 GLU A C 1
ATOM 1684 O O . GLU A 1 200 ? 12.147 -2.447 -30.202 1.00 96.75 200 GLU A O 1
ATOM 1689 N N . ALA A 1 201 ? 10.163 -1.879 -29.323 1.00 96.31 201 ALA A N 1
ATOM 1690 C CA . ALA A 1 201 ? 9.633 -1.327 -30.569 1.00 96.31 201 ALA A CA 1
ATOM 1691 C C . ALA A 1 201 ? 10.442 -0.108 -31.051 1.00 96.31 201 ALA A C 1
ATOM 1693 O O . ALA A 1 201 ? 10.830 -0.047 -32.220 1.00 96.31 201 ALA A O 1
ATOM 1694 N N . LYS A 1 202 ? 10.763 0.830 -30.148 1.00 96.25 202 LYS A N 1
ATOM 1695 C CA . LYS A 1 202 ? 11.603 2.002 -30.458 1.00 96.25 202 LYS A CA 1
ATOM 1696 C C . LYS A 1 202 ? 12.988 1.596 -30.950 1.00 96.25 202 LYS A C 1
ATOM 1698 O O . LYS A 1 202 ? 13.519 2.199 -31.879 1.00 96.25 202 LYS A O 1
ATOM 1703 N N . GLU A 1 203 ? 13.594 0.587 -30.336 1.00 95.38 203 GLU A N 1
ATOM 1704 C CA . GLU A 1 203 ? 14.904 0.099 -30.756 1.00 95.38 203 GLU A CA 1
ATOM 1705 C C . GLU A 1 203 ? 14.857 -0.564 -32.134 1.00 95.38 203 GLU A C 1
ATOM 1707 O O . GLU A 1 203 ? 15.722 -0.299 -32.970 1.00 95.38 203 GLU A O 1
ATOM 1712 N N . LYS A 1 204 ? 13.817 -1.355 -32.413 1.00 95.44 204 LYS A N 1
ATOM 1713 C CA . LYS A 1 204 ? 13.612 -1.964 -33.731 1.00 95.44 204 LYS A CA 1
ATOM 1714 C C . LYS A 1 204 ? 13.470 -0.910 -34.832 1.00 95.44 204 LYS A C 1
ATOM 1716 O O . LYS A 1 204 ? 14.071 -1.069 -35.893 1.00 95.44 204 LYS A O 1
ATOM 1721 N N . GLU A 1 205 ? 12.732 0.170 -34.580 1.00 95.12 205 GLU A N 1
ATOM 1722 C CA . GLU A 1 205 ? 12.602 1.276 -35.537 1.00 95.12 205 GLU A CA 1
ATOM 1723 C C . GLU A 1 205 ? 13.917 2.041 -35.730 1.00 95.12 205 GLU A C 1
ATOM 1725 O O . GLU A 1 205 ? 14.313 2.276 -36.872 1.00 95.12 205 GLU A O 1
ATOM 1730 N N . ARG A 1 206 ? 14.667 2.323 -34.653 1.00 95.62 206 ARG A N 1
ATOM 1731 C CA . ARG A 1 206 ? 16.014 2.915 -34.766 1.00 95.62 206 ARG A CA 1
ATOM 1732 C C . ARG A 1 206 ? 16.936 2.066 -35.641 1.00 95.62 206 ARG A C 1
ATOM 1734 O O . ARG A 1 206 ? 17.525 2.584 -36.582 1.00 95.62 206 ARG A O 1
ATOM 1741 N N . ARG A 1 207 ? 16.971 0.745 -35.421 1.00 95.62 207 ARG A N 1
ATOM 1742 C CA . ARG A 1 207 ? 17.773 -0.183 -36.239 1.00 95.62 207 ARG A CA 1
ATOM 1743 C C . ARG A 1 207 ? 17.377 -0.141 -37.719 1.00 95.62 207 ARG A C 1
ATOM 1745 O O . ARG A 1 207 ? 18.254 -0.142 -38.580 1.00 95.62 207 ARG A O 1
ATOM 1752 N N . LYS A 1 208 ? 16.077 -0.079 -38.041 1.00 95.44 208 LYS A N 1
ATOM 1753 C CA . LYS A 1 208 ? 15.612 0.069 -39.435 1.00 95.44 208 LYS A CA 1
ATOM 1754 C C . LYS A 1 208 ? 16.086 1.384 -40.053 1.00 95.44 208 LYS A C 1
ATOM 1756 O O . LYS A 1 208 ? 16.510 1.400 -41.209 1.00 95.44 208 LYS A O 1
ATOM 1761 N N . GLN A 1 209 ? 16.023 2.474 -39.293 1.00 94.56 209 GLN A N 1
ATOM 1762 C CA . GLN A 1 209 ? 16.440 3.792 -39.756 1.00 94.56 209 GLN A CA 1
ATOM 1763 C C . GLN A 1 209 ? 17.955 3.860 -39.987 1.00 94.56 209 GLN A C 1
ATOM 1765 O O . GLN A 1 209 ? 18.382 4.330 -41.042 1.00 94.56 209 GLN A O 1
ATOM 1770 N N . ASP A 1 210 ? 18.754 3.283 -39.088 1.00 95.69 210 ASP A N 1
ATOM 1771 C CA . ASP A 1 210 ? 20.211 3.181 -39.235 1.00 95.69 210 ASP A CA 1
ATOM 1772 C C . ASP A 1 210 ? 20.606 2.380 -40.480 1.00 95.69 210 ASP A C 1
ATOM 1774 O O . ASP A 1 210 ? 21.494 2.782 -41.235 1.00 95.69 210 ASP A O 1
ATOM 1778 N N . VAL A 1 211 ? 19.921 1.260 -40.740 1.00 96.88 211 VAL A N 1
ATOM 1779 C CA . VAL A 1 211 ? 20.133 0.463 -41.959 1.00 96.88 211 VAL A CA 1
ATOM 1780 C C . VAL A 1 211 ? 19.804 1.287 -43.204 1.00 96.88 211 VAL A C 1
ATOM 1782 O O . VAL A 1 211 ? 20.590 1.299 -44.152 1.00 96.88 211 VAL A O 1
ATOM 1785 N N . LYS A 1 212 ? 18.691 2.029 -43.200 1.00 96.12 212 LYS A N 1
ATOM 1786 C CA . LYS A 1 212 ? 18.298 2.891 -44.325 1.00 96.12 212 LYS A CA 1
ATOM 1787 C C . LYS A 1 212 ? 19.339 3.982 -44.598 1.00 96.12 212 LYS A C 1
ATOM 1789 O O . LYS A 1 212 ? 19.680 4.214 -45.757 1.00 96.12 212 LYS A O 1
ATOM 1794 N N . ILE A 1 213 ? 19.877 4.604 -43.547 1.00 96.75 213 ILE A N 1
ATOM 1795 C CA . ILE A 1 213 ? 20.936 5.619 -43.651 1.00 96.75 213 ILE A CA 1
ATOM 1796 C C . ILE A 1 213 ? 22.215 5.007 -44.233 1.00 96.75 213 ILE A C 1
ATOM 1798 O O . ILE A 1 213 ? 22.766 5.551 -45.188 1.00 96.75 213 ILE A O 1
ATOM 1802 N N . LYS A 1 214 ? 22.654 3.844 -43.731 1.00 95.75 214 LYS A N 1
ATOM 1803 C CA . LYS A 1 214 ? 23.849 3.149 -44.245 1.00 95.75 214 LYS A CA 1
ATOM 1804 C C . LYS A 1 214 ? 23.710 2.765 -45.718 1.00 95.75 214 LYS A C 1
ATOM 1806 O O . LYS A 1 214 ? 24.656 2.935 -46.487 1.00 95.75 214 LYS A O 1
ATOM 1811 N N . ILE A 1 215 ? 22.535 2.280 -46.127 1.00 96.25 215 ILE A N 1
ATOM 1812 C CA . ILE A 1 215 ? 22.249 1.963 -47.533 1.00 96.25 215 ILE A CA 1
ATOM 1813 C C . ILE A 1 215 ? 22.341 3.228 -48.393 1.00 96.25 215 ILE A C 1
ATOM 1815 O O . ILE A 1 215 ? 22.994 3.204 -49.435 1.00 96.25 215 ILE A O 1
ATOM 1819 N N . ALA A 1 216 ? 21.740 4.338 -47.955 1.00 95.44 216 ALA A N 1
ATOM 1820 C CA . ALA A 1 216 ? 21.787 5.602 -48.688 1.00 95.44 216 ALA A CA 1
ATOM 1821 C C . ALA A 1 216 ? 23.223 6.139 -48.831 1.00 95.44 216 ALA A C 1
ATOM 1823 O O . ALA A 1 216 ? 23.623 6.535 -49.925 1.00 95.44 216 ALA A O 1
ATOM 1824 N N . GLN A 1 217 ? 24.021 6.086 -47.759 1.00 95.06 217 GLN A N 1
ATOM 1825 C CA . GLN A 1 217 ? 25.430 6.492 -47.775 1.00 95.06 217 GLN A CA 1
ATOM 1826 C C . GLN A 1 217 ? 26.254 5.648 -48.750 1.00 95.06 217 GLN A C 1
ATOM 1828 O O . GLN A 1 217 ? 26.972 6.193 -49.587 1.00 95.06 217 GLN A O 1
ATOM 1833 N N . LYS A 1 218 ? 26.108 4.319 -48.691 1.00 95.94 218 LYS A N 1
ATOM 1834 C CA . LYS A 1 218 ? 26.842 3.410 -49.576 1.00 95.94 218 LYS A CA 1
ATOM 1835 C C . LYS A 1 218 ? 26.429 3.575 -51.036 1.00 95.94 218 LYS A C 1
ATOM 1837 O O . LYS A 1 218 ? 27.283 3.544 -51.917 1.00 95.94 218 LYS A O 1
ATOM 1842 N N . LYS A 1 219 ? 25.140 3.812 -51.297 1.00 94.94 219 LYS A N 1
ATOM 1843 C CA . LYS A 1 219 ? 24.639 4.132 -52.639 1.00 94.94 219 LYS A CA 1
ATOM 1844 C C . LYS A 1 219 ? 25.283 5.412 -53.179 1.00 94.94 219 LYS A C 1
ATOM 1846 O O . LYS A 1 219 ? 25.810 5.392 -54.285 1.00 94.94 219 LYS A O 1
ATOM 1851 N N . HIS A 1 220 ? 25.315 6.480 -52.382 1.00 94.56 220 HIS A N 1
ATOM 185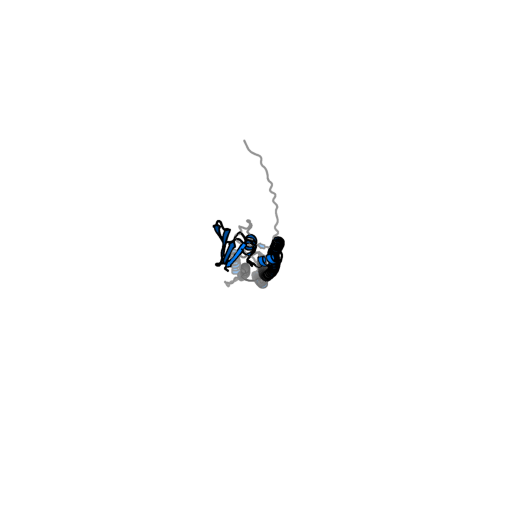2 C CA . HIS A 1 220 ? 25.950 7.742 -52.768 1.00 94.56 220 HIS A CA 1
ATOM 1853 C C . HIS A 1 220 ? 27.459 7.582 -53.034 1.00 94.56 220 HIS A C 1
ATOM 1855 O O . HIS A 1 220 ? 28.000 8.152 -53.982 1.00 94.56 220 HIS A O 1
ATOM 1861 N N . GLU A 1 221 ? 28.156 6.778 -52.228 1.00 94.88 221 GL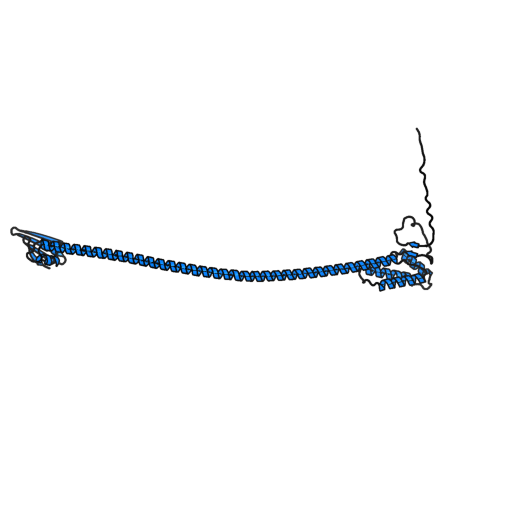U A N 1
ATOM 1862 C CA . GLU A 1 221 ? 29.574 6.483 -52.441 1.00 94.88 221 GLU A CA 1
ATOM 1863 C C . GLU A 1 221 ? 29.815 5.723 -53.755 1.00 94.88 221 GLU A C 1
ATOM 1865 O O . GLU A 1 221 ? 30.678 6.115 -54.544 1.00 94.88 221 GLU A O 1
ATOM 1870 N N . ILE A 1 222 ? 29.013 4.688 -54.029 1.00 95.38 222 ILE A N 1
ATOM 1871 C CA . ILE A 1 222 ? 29.069 3.928 -55.285 1.00 95.38 222 ILE A CA 1
ATOM 1872 C C . ILE A 1 222 ? 28.772 4.835 -56.484 1.00 95.38 222 ILE A C 1
ATOM 1874 O O . ILE A 1 222 ? 29.489 4.773 -57.483 1.00 95.38 222 ILE A O 1
ATOM 1878 N N . GLU A 1 223 ? 27.764 5.705 -56.399 1.00 94.75 223 GLU A N 1
ATOM 1879 C CA . GLU A 1 223 ? 27.436 6.666 -57.460 1.00 94.75 223 GLU A CA 1
ATOM 1880 C C . GLU A 1 223 ? 28.604 7.622 -57.732 1.00 94.75 223 GLU A C 1
ATOM 1882 O O . GLU A 1 223 ? 28.988 7.820 -58.888 1.00 94.75 223 GLU A O 1
ATOM 1887 N N . LYS A 1 224 ? 29.240 8.154 -56.680 1.00 94.62 224 LYS A N 1
ATOM 1888 C CA . LYS A 1 224 ? 30.416 9.028 -56.805 1.00 94.62 224 LYS A CA 1
ATOM 1889 C C . LYS A 1 224 ? 31.593 8.307 -57.466 1.00 94.62 224 LYS A C 1
ATOM 1891 O O . LYS A 1 224 ? 32.219 8.858 -58.375 1.00 94.62 224 LYS A O 1
ATOM 1896 N N . GLN A 1 225 ? 31.884 7.078 -57.040 1.00 93.31 225 GLN A N 1
ATOM 1897 C CA . GLN A 1 225 ? 32.960 6.268 -57.617 1.00 93.31 225 GLN A CA 1
ATOM 1898 C C . GLN A 1 225 ? 32.682 5.924 -59.085 1.00 93.31 225 GLN A C 1
ATOM 1900 O O . GLN A 1 225 ? 33.567 6.067 -59.927 1.00 93.31 225 GLN A O 1
ATOM 1905 N N . THR A 1 226 ? 31.451 5.524 -59.406 1.00 94.19 226 THR A N 1
ATOM 1906 C CA . THR A 1 226 ? 31.026 5.200 -60.777 1.00 94.19 226 THR A CA 1
ATOM 1907 C C . THR A 1 226 ? 31.143 6.419 -61.687 1.00 94.19 226 THR A C 1
ATOM 1909 O O . THR A 1 226 ? 31.717 6.322 -62.771 1.00 94.19 226 THR A O 1
ATOM 1912 N N . LYS A 1 227 ? 30.690 7.594 -61.228 1.00 93.69 227 LYS A N 1
ATOM 1913 C CA . LYS A 1 227 ? 30.800 8.847 -61.984 1.00 93.69 227 LYS A CA 1
ATOM 1914 C C . LYS A 1 227 ? 32.258 9.220 -62.264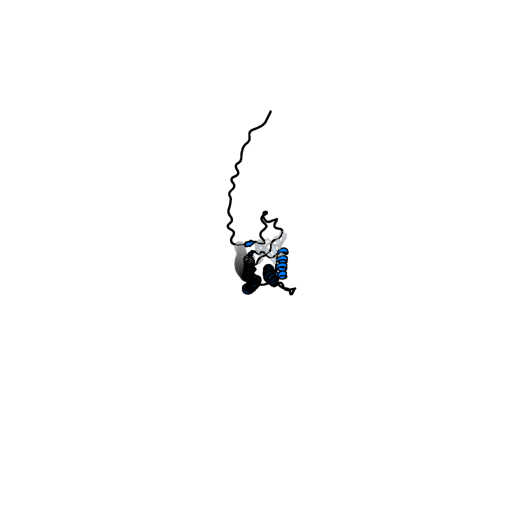 1.00 93.69 227 LYS A C 1
ATOM 1916 O O . LYS A 1 227 ? 32.583 9.565 -63.395 1.00 93.69 227 LYS A O 1
ATOM 1921 N N . SER A 1 228 ? 33.139 9.099 -61.268 1.00 93.12 228 SER A N 1
ATOM 1922 C CA . SER A 1 228 ? 34.573 9.376 -61.435 1.00 93.12 228 SER A CA 1
ATOM 1923 C C . SER A 1 228 ? 35.249 8.402 -62.406 1.00 93.12 228 SER A C 1
ATOM 1925 O O . SER A 1 228 ? 36.023 8.834 -63.261 1.00 93.12 228 SER A O 1
ATOM 1927 N N . LYS A 1 229 ? 34.935 7.101 -62.328 1.00 93.81 229 LYS A N 1
ATOM 1928 C CA . LYS A 1 229 ? 35.440 6.097 -63.279 1.00 93.81 229 LYS A CA 1
ATOM 1929 C C . LYS A 1 229 ? 35.001 6.411 -64.707 1.00 93.81 229 LYS A C 1
ATOM 1931 O O . LYS A 1 229 ? 35.854 6.477 -65.586 1.00 93.81 229 LYS A O 1
ATOM 1936 N N . LEU A 1 230 ? 33.713 6.695 -64.908 1.00 93.56 230 LEU A N 1
ATOM 1937 C CA . LEU A 1 230 ? 33.166 7.039 -66.220 1.00 93.56 230 LEU A CA 1
ATOM 1938 C C . LEU A 1 230 ? 33.800 8.316 -66.791 1.00 93.56 230 LEU A C 1
ATOM 1940 O O . LEU A 1 230 ? 34.103 8.382 -67.978 1.00 93.56 230 LEU A O 1
ATOM 1944 N N . GLU A 1 231 ? 34.026 9.337 -65.961 1.00 93.50 231 GLU A N 1
ATOM 1945 C CA . GLU A 1 231 ? 34.702 10.567 -66.387 1.00 93.50 231 GLU A CA 1
ATOM 1946 C C . GLU A 1 231 ? 36.163 10.306 -66.791 1.00 93.50 231 GLU A C 1
ATOM 1948 O O . GLU A 1 231 ? 36.628 10.819 -67.809 1.00 93.50 231 GLU A O 1
ATOM 1953 N N . ASN A 1 232 ? 36.878 9.470 -66.035 1.00 93.06 232 ASN A N 1
ATOM 1954 C CA . ASN A 1 232 ? 38.250 9.082 -66.356 1.00 93.06 232 ASN A CA 1
ATOM 1955 C C . ASN A 1 232 ? 38.333 8.255 -67.646 1.00 93.06 232 ASN A C 1
ATOM 1957 O O . ASN A 1 232 ? 39.236 8.480 -68.449 1.00 93.06 232 ASN A O 1
ATOM 1961 N N . GLU A 1 233 ? 37.401 7.326 -67.867 1.00 94.00 233 GLU A N 1
ATOM 1962 C CA . GLU A 1 233 ? 37.307 6.563 -69.117 1.00 94.00 233 GLU A CA 1
ATOM 1963 C C . GLU A 1 233 ? 37.014 7.473 -70.307 1.00 94.00 233 GLU A C 1
ATOM 1965 O O . GLU A 1 233 ? 37.715 7.395 -71.314 1.00 94.00 233 GLU A O 1
ATOM 1970 N N . LYS A 1 234 ? 36.069 8.413 -70.170 1.00 93.75 234 LYS A N 1
ATOM 1971 C CA . LYS A 1 234 ? 35.798 9.423 -71.204 1.00 93.75 234 LYS A CA 1
ATOM 1972 C C . LYS A 1 234 ? 37.045 10.240 -71.542 1.00 93.75 234 LYS A C 1
ATOM 1974 O O . LYS A 1 234 ? 37.372 10.369 -72.715 1.00 93.75 234 LYS A O 1
ATOM 1979 N N . LYS A 1 235 ? 37.785 10.726 -70.536 1.00 92.44 235 LYS A N 1
ATOM 1980 C CA . LYS A 1 235 ? 39.043 11.471 -70.745 1.00 92.44 235 LYS A CA 1
ATOM 1981 C C . LYS A 1 235 ? 40.117 10.626 -71.433 1.00 92.44 235 LYS A C 1
ATOM 1983 O O . LYS A 1 235 ? 40.837 11.137 -72.287 1.00 92.44 235 LYS A O 1
ATOM 1988 N N . LYS A 1 236 ? 40.240 9.342 -71.079 1.00 90.69 236 LYS A N 1
ATOM 1989 C CA . LYS A 1 236 ? 41.182 8.415 -71.729 1.00 90.69 236 LYS A CA 1
ATOM 1990 C C . LYS A 1 236 ? 40.815 8.170 -73.191 1.00 90.69 236 LYS A C 1
ATOM 1992 O O . LYS A 1 236 ? 41.698 8.250 -74.040 1.00 90.69 236 LYS A O 1
ATOM 1997 N N . ASN A 1 237 ? 39.540 7.914 -73.473 1.00 93.19 237 ASN A N 1
ATOM 1998 C CA . ASN A 1 237 ? 39.050 7.690 -74.832 1.00 93.19 237 ASN A CA 1
ATOM 1999 C C . ASN A 1 237 ? 39.234 8.941 -75.690 1.00 93.19 237 ASN A C 1
ATOM 2001 O O . ASN A 1 237 ? 39.798 8.844 -76.773 1.00 93.19 237 ASN A O 1
ATOM 2005 N N . GLN A 1 238 ? 38.884 10.115 -75.158 1.00 93.69 238 GLN A N 1
ATOM 2006 C CA . GLN A 1 238 ? 39.101 11.389 -75.837 1.00 93.69 238 GLN A CA 1
ATOM 2007 C C . GLN A 1 238 ? 40.587 11.624 -76.136 1.00 93.69 238 GLN A C 1
ATOM 2009 O O . GLN A 1 238 ? 40.946 11.896 -77.274 1.00 93.69 238 GLN A O 1
ATOM 2014 N N . ARG A 1 239 ? 41.484 11.411 -75.158 1.00 93.12 239 ARG A N 1
ATOM 2015 C CA . ARG A 1 239 ? 42.935 11.497 -75.395 1.00 93.12 239 ARG A CA 1
ATOM 2016 C C . ARG A 1 239 ? 43.393 10.524 -76.483 1.00 93.12 239 ARG A C 1
ATOM 2018 O O . ARG A 1 239 ? 44.250 10.880 -77.284 1.00 93.12 239 ARG A O 1
ATOM 2025 N N . ARG A 1 240 ? 42.877 9.292 -76.489 1.00 94.00 240 ARG A N 1
ATOM 2026 C CA . ARG A 1 240 ? 43.209 8.297 -77.515 1.00 94.00 240 ARG A CA 1
ATOM 2027 C C . ARG A 1 240 ? 42.778 8.775 -78.900 1.00 94.00 240 ARG A C 1
ATOM 2029 O O . ARG A 1 240 ? 43.598 8.734 -79.811 1.00 94.00 240 ARG A O 1
ATOM 2036 N N . GLU A 1 241 ? 41.546 9.253 -79.040 1.00 94.31 241 GLU A N 1
ATOM 2037 C CA . GLU A 1 241 ? 41.031 9.815 -80.293 1.00 94.31 241 GLU A CA 1
ATOM 2038 C C . GLU A 1 241 ? 41.864 11.014 -80.756 1.00 94.31 241 GLU A C 1
ATOM 2040 O O . GLU A 1 241 ? 42.333 11.017 -81.890 1.00 94.31 241 GLU A O 1
ATOM 2045 N N . ASP A 1 242 ? 42.149 11.973 -79.873 1.00 94.75 242 ASP A N 1
ATOM 2046 C CA . ASP A 1 242 ? 42.960 13.155 -80.188 1.00 94.75 242 ASP A CA 1
ATOM 2047 C C . ASP A 1 242 ? 44.372 12.780 -80.671 1.00 94.75 242 ASP A C 1
ATOM 2049 O O . ASP A 1 242 ? 44.885 13.349 -81.637 1.00 94.75 242 ASP A O 1
ATOM 2053 N N . ILE A 1 243 ? 45.015 11.806 -80.015 1.00 95.50 243 ILE A N 1
ATOM 2054 C CA . ILE A 1 243 ? 46.359 11.334 -80.377 1.00 95.50 243 ILE A CA 1
ATOM 2055 C C . ILE A 1 243 ? 46.350 10.589 -81.716 1.00 95.50 243 ILE A C 1
ATOM 2057 O O . ILE A 1 243 ? 47.218 10.849 -82.553 1.00 95.50 243 ILE A O 1
ATOM 2061 N N . ILE A 1 244 ? 45.379 9.697 -81.935 1.00 95.31 244 ILE A N 1
ATOM 2062 C CA . ILE A 1 244 ? 45.250 8.939 -83.188 1.00 95.31 244 ILE A CA 1
ATOM 2063 C C . ILE A 1 244 ? 44.927 9.878 -84.354 1.00 95.31 244 ILE A C 1
ATOM 2065 O O . ILE A 1 244 ? 45.582 9.793 -85.391 1.00 95.31 244 ILE A O 1
ATOM 2069 N N . ASN A 1 245 ? 43.989 10.813 -84.176 1.00 95.38 245 ASN A N 1
ATOM 2070 C CA . ASN A 1 245 ? 43.621 11.794 -85.201 1.00 95.38 245 ASN A CA 1
ATOM 2071 C C . ASN A 1 245 ? 44.806 12.692 -85.583 1.00 95.38 245 ASN A C 1
ATOM 2073 O O . ASN A 1 245 ? 44.961 13.050 -86.747 1.00 95.38 245 ASN A O 1
ATOM 2077 N N . LYS A 1 246 ? 45.658 13.051 -84.614 1.00 96.12 246 LYS A N 1
ATOM 2078 C CA . LYS A 1 246 ? 46.786 13.963 -84.838 1.00 96.12 246 LYS A CA 1
ATOM 2079 C C . LYS A 1 246 ? 48.023 13.298 -85.446 1.00 96.12 246 LYS A C 1
ATOM 2081 O O . LYS A 1 246 ? 48.723 13.942 -86.222 1.00 96.12 246 LYS A O 1
ATOM 2086 N N . TYR A 1 247 ? 48.333 12.058 -85.065 1.00 94.62 247 TYR A N 1
ATOM 2087 C CA . TYR A 1 247 ? 49.607 11.408 -85.412 1.00 94.62 247 TYR A CA 1
ATOM 2088 C C . TYR A 1 247 ? 49.456 10.114 -86.232 1.00 94.62 247 TYR A C 1
ATOM 2090 O O . TYR A 1 247 ? 50.466 9.504 -86.592 1.00 94.62 247 TYR A O 1
ATOM 2098 N N . GLY A 1 248 ? 48.224 9.711 -86.554 1.00 93.56 248 GLY A N 1
ATOM 2099 C CA . GLY A 1 248 ? 47.911 8.461 -87.246 1.00 93.56 248 GLY A CA 1
ATOM 2100 C C . GLY A 1 248 ? 47.902 7.249 -86.310 1.00 93.56 248 GLY A C 1
ATOM 2101 O O . GLY A 1 248 ? 48.402 7.307 -85.187 1.00 93.56 248 GLY A O 1
ATOM 2102 N N . LEU A 1 249 ? 47.334 6.130 -86.772 1.00 93.19 249 LEU A N 1
ATOM 2103 C CA . LEU A 1 249 ? 47.110 4.941 -85.940 1.00 93.19 249 LEU A CA 1
ATOM 2104 C C . LEU A 1 249 ? 48.415 4.326 -85.402 1.00 93.19 249 LEU A C 1
ATOM 2106 O O . LEU A 1 249 ? 48.521 4.089 -84.203 1.00 93.19 249 LEU A O 1
ATOM 2110 N N . GLU A 1 250 ? 49.417 4.109 -86.262 1.00 93.75 250 GLU A N 1
ATOM 2111 C CA . GLU A 1 250 ? 50.683 3.459 -85.877 1.00 93.75 250 GLU A CA 1
ATOM 2112 C C . GLU A 1 250 ? 51.455 4.279 -84.830 1.00 93.75 250 GLU A C 1
ATOM 2114 O O . GLU A 1 250 ? 51.754 3.789 -83.738 1.00 93.75 250 GLU A O 1
ATOM 2119 N N . ASN A 1 251 ? 51.751 5.549 -85.132 1.00 94.75 251 ASN A N 1
ATOM 2120 C CA . ASN A 1 251 ? 52.482 6.407 -84.199 1.00 94.75 251 ASN A CA 1
ATOM 2121 C C . ASN A 1 251 ? 51.629 6.761 -82.971 1.00 94.75 251 ASN A C 1
ATOM 2123 O O . ASN A 1 251 ? 52.163 6.855 -81.869 1.00 94.75 251 ASN A O 1
ATOM 2127 N N . GLY A 1 252 ? 50.313 6.927 -83.135 1.00 96.00 252 GLY A N 1
ATOM 2128 C CA . GLY A 1 252 ? 49.385 7.217 -82.045 1.00 96.00 252 GLY A CA 1
ATOM 2129 C C . GLY A 1 252 ? 49.322 6.101 -81.001 1.00 96.00 252 GLY A C 1
ATOM 2130 O O . GLY A 1 252 ? 49.437 6.380 -79.809 1.00 96.00 252 GLY A O 1
ATOM 2131 N N . GLU A 1 253 ? 49.229 4.836 -81.420 1.00 95.44 253 GLU A N 1
ATOM 2132 C CA . GLU A 1 253 ? 49.280 3.690 -80.500 1.00 95.44 253 GLU A CA 1
ATOM 2133 C C . GLU A 1 253 ? 50.641 3.572 -79.801 1.00 95.44 253 GLU A C 1
ATOM 2135 O O . GLU A 1 253 ? 50.708 3.297 -78.601 1.00 95.44 253 GLU A O 1
ATOM 2140 N N . ALA A 1 254 ? 51.746 3.840 -80.502 1.00 94.75 254 ALA A N 1
ATOM 2141 C CA . ALA A 1 254 ? 53.066 3.878 -79.875 1.00 94.75 254 ALA A CA 1
ATOM 2142 C C . ALA A 1 254 ? 53.169 4.991 -78.808 1.00 94.75 254 ALA A C 1
ATOM 2144 O O . ALA A 1 254 ? 53.689 4.742 -77.719 1.00 94.75 254 ALA A O 1
ATOM 2145 N N . ILE A 1 255 ? 52.612 6.179 -79.073 1.00 96.00 255 ILE A N 1
ATOM 2146 C CA . ILE A 1 255 ? 52.526 7.296 -78.116 1.00 96.00 255 ILE A CA 1
ATOM 2147 C C . ILE A 1 255 ? 51.681 6.917 -76.890 1.00 96.00 255 ILE A C 1
ATOM 2149 O O . ILE A 1 255 ? 52.086 7.174 -75.757 1.00 96.00 255 ILE A O 1
ATOM 2153 N N . LEU A 1 256 ? 50.517 6.290 -77.091 1.00 94.81 256 LEU A N 1
ATOM 2154 C CA . LEU A 1 256 ? 49.621 5.876 -76.000 1.00 94.81 256 LEU A CA 1
ATOM 2155 C C . LEU A 1 256 ? 50.227 4.778 -75.119 1.00 94.81 256 LEU A C 1
ATOM 2157 O O . LEU A 1 256 ? 49.930 4.719 -73.928 1.00 94.81 256 LEU A O 1
ATOM 2161 N N . ASN A 1 257 ? 51.122 3.965 -75.680 1.00 94.62 257 ASN A N 1
ATOM 2162 C CA . ASN A 1 257 ? 51.905 2.963 -74.958 1.00 94.62 257 ASN A CA 1
ATOM 2163 C C . ASN A 1 257 ? 53.231 3.509 -74.397 1.00 94.62 257 ASN A C 1
ATOM 2165 O O . ASN A 1 257 ? 54.105 2.725 -74.029 1.00 94.62 257 ASN A O 1
ATOM 2169 N N . HIS A 1 258 ? 53.395 4.836 -74.331 1.00 93.81 258 HIS A N 1
ATOM 2170 C CA . HIS A 1 258 ? 54.581 5.508 -73.790 1.00 93.81 258 HIS A CA 1
ATOM 2171 C C . HIS A 1 258 ? 55.900 5.114 -74.480 1.00 93.81 258 HIS A C 1
ATOM 2173 O O . HIS A 1 258 ? 56.959 5.069 -73.851 1.00 93.81 258 HIS A O 1
ATOM 2179 N N . LYS A 1 259 ? 55.858 4.837 -75.787 1.00 94.50 259 LYS A N 1
ATOM 2180 C CA . LYS A 1 259 ? 57.046 4.553 -76.603 1.00 94.50 259 LYS A CA 1
ATOM 2181 C C . LYS A 1 259 ? 57.486 5.792 -77.370 1.00 94.50 259 LYS A C 1
ATOM 2183 O O . LYS A 1 259 ? 56.678 6.669 -77.664 1.00 94.50 259 LYS A O 1
ATOM 2188 N N . VAL A 1 260 ? 58.763 5.847 -77.714 1.00 94.94 260 VAL A N 1
ATOM 2189 C CA . VAL A 1 260 ? 59.360 6.854 -78.599 1.00 94.94 260 VAL A CA 1
ATOM 2190 C C . VAL A 1 260 ? 60.147 6.139 -79.691 1.00 94.94 260 VAL A C 1
ATOM 2192 O O . VAL A 1 260 ? 60.641 5.033 -79.472 1.00 94.94 260 VAL A O 1
ATOM 2195 N N . LYS A 1 261 ? 60.233 6.737 -80.879 1.00 95.44 261 LYS A N 1
ATOM 2196 C CA . LYS A 1 261 ? 60.892 6.143 -82.049 1.00 95.44 261 LYS A CA 1
ATOM 2197 C C . LYS A 1 261 ? 61.829 7.166 -82.681 1.00 95.44 261 LYS A C 1
ATOM 2199 O O . LYS A 1 261 ? 61.470 8.336 -82.807 1.00 95.44 261 LYS A O 1
ATOM 2204 N N . ILE A 1 262 ? 63.012 6.719 -83.097 1.00 96.00 262 ILE A N 1
ATOM 2205 C CA . ILE A 1 262 ? 63.927 7.541 -83.898 1.00 96.00 262 ILE A CA 1
ATOM 2206 C C . ILE A 1 262 ? 63.194 8.051 -85.145 1.00 96.00 262 ILE A C 1
ATOM 2208 O O . ILE A 1 262 ? 62.409 7.327 -85.758 1.00 96.00 262 ILE A O 1
ATOM 2212 N N . GLY A 1 263 ? 63.411 9.319 -85.484 1.00 94.62 263 GLY A N 1
ATOM 2213 C CA . GLY A 1 263 ? 62.699 10.019 -86.550 1.00 94.62 263 GLY A CA 1
ATOM 2214 C C . GLY A 1 263 ? 61.458 10.791 -86.087 1.00 94.62 263 GLY A C 1
ATOM 2215 O O . GLY A 1 263 ? 60.885 11.540 -86.874 1.00 94.62 263 GLY A O 1
ATOM 2216 N N . TRP A 1 264 ? 61.025 10.661 -84.829 1.00 97.25 264 TRP A N 1
ATOM 2217 C CA . TRP A 1 264 ? 59.883 11.426 -84.318 1.00 97.25 264 TRP A CA 1
ATOM 2218 C C . TRP A 1 264 ? 60.217 12.885 -84.013 1.00 97.25 264 TRP A C 1
ATOM 2220 O O . TRP A 1 264 ? 61.315 13.226 -83.583 1.00 97.25 264 TRP A O 1
ATOM 2230 N N . THR A 1 265 ? 59.223 13.759 -84.170 1.00 96.88 265 THR A N 1
ATOM 2231 C CA . THR A 1 265 ? 59.345 15.167 -83.780 1.00 96.88 265 THR A CA 1
ATOM 2232 C C . THR A 1 265 ? 59.299 15.334 -82.257 1.00 96.88 265 THR A C 1
ATOM 2234 O O . THR A 1 265 ? 58.786 14.485 -81.518 1.00 96.88 265 THR A O 1
ATOM 2237 N N . LYS A 1 266 ? 59.766 16.488 -81.770 1.00 95.50 266 LYS A N 1
ATOM 2238 C CA . LYS A 1 266 ? 59.678 16.874 -80.347 1.00 95.50 266 LYS A CA 1
ATOM 2239 C C . LYS A 1 266 ? 58.261 16.771 -79.779 1.00 95.50 266 LYS A C 1
ATOM 2241 O O . LYS A 1 266 ? 58.082 16.297 -78.662 1.00 95.50 266 LYS A O 1
ATOM 2246 N N . SER A 1 267 ? 57.245 17.182 -80.539 1.00 95.50 267 SER A N 1
ATOM 2247 C CA . SER A 1 267 ? 55.848 17.166 -80.084 1.00 95.50 267 SER A CA 1
ATOM 2248 C C . SER A 1 267 ? 55.297 15.748 -79.917 1.00 95.50 267 SER A C 1
ATOM 2250 O O . SER A 1 267 ? 54.538 15.513 -78.978 1.00 95.50 267 SER A O 1
ATOM 2252 N N . MET A 1 268 ? 55.711 14.797 -80.761 1.00 95.81 268 MET A N 1
ATOM 2253 C CA . MET A 1 268 ? 55.368 13.375 -80.619 1.00 95.81 268 MET A CA 1
ATOM 2254 C C . MET A 1 268 ? 56.026 12.768 -79.375 1.00 95.81 268 MET A C 1
ATOM 2256 O O . MET A 1 268 ? 55.371 12.071 -78.601 1.00 95.81 268 MET A O 1
ATOM 2260 N N . CYS A 1 269 ? 57.293 13.106 -79.122 1.00 95.94 269 CYS A N 1
ATOM 2261 C CA . CYS A 1 269 ? 58.009 12.653 -77.928 1.00 95.94 269 CYS A CA 1
ATOM 2262 C C . CYS A 1 269 ? 57.394 13.222 -76.640 1.00 95.94 269 CYS A C 1
ATOM 2264 O O . CYS A 1 269 ? 57.159 12.477 -75.691 1.00 95.94 269 CYS A O 1
ATOM 2266 N N . ILE A 1 270 ? 57.032 14.511 -76.634 1.00 96.00 270 ILE A N 1
ATOM 2267 C CA . ILE A 1 270 ? 56.315 15.141 -75.515 1.00 96.00 270 ILE A CA 1
ATOM 2268 C C . ILE A 1 270 ? 54.916 14.536 -75.337 1.00 96.00 270 ILE A C 1
ATOM 2270 O O . ILE A 1 270 ? 54.466 14.357 -74.208 1.00 96.00 270 ILE A O 1
ATOM 2274 N N . ALA A 1 271 ? 54.208 14.200 -76.419 1.00 94.88 271 ALA A N 1
ATOM 2275 C CA . ALA A 1 271 ? 52.893 13.563 -76.324 1.00 94.88 271 ALA A CA 1
ATOM 2276 C C . ALA A 1 271 ? 52.958 12.162 -75.683 1.00 94.88 271 ALA A C 1
ATOM 2278 O O . ALA A 1 271 ? 52.005 11.754 -75.010 1.00 94.88 271 ALA A O 1
ATOM 2279 N N . SER A 1 272 ? 54.079 11.454 -75.870 1.00 95.00 272 SER A N 1
ATOM 2280 C CA . SER A 1 272 ? 54.326 10.111 -75.333 1.00 95.00 272 SER A CA 1
ATOM 2281 C C . SER A 1 272 ? 54.851 10.135 -73.896 1.00 95.00 272 SER A C 1
ATOM 2283 O O . SER A 1 272 ? 54.228 9.585 -72.985 1.00 95.00 272 SER A O 1
ATOM 2285 N N . TRP A 1 273 ? 55.981 10.804 -73.664 1.00 94.75 273 TRP A N 1
ATOM 2286 C CA . TRP A 1 273 ? 56.677 10.801 -72.370 1.00 94.75 273 TRP A CA 1
ATOM 2287 C C . TRP A 1 273 ? 56.307 11.982 -71.468 1.00 94.75 273 TRP A C 1
ATOM 2289 O O . TRP A 1 273 ? 56.700 12.025 -70.305 1.00 94.75 273 TRP A O 1
ATOM 2299 N N . GLY A 1 274 ? 55.522 12.935 -71.969 1.00 93.81 274 GLY A N 1
ATOM 2300 C CA . GLY A 1 274 ? 55.221 14.175 -71.266 1.00 93.81 274 GLY A CA 1
ATOM 2301 C C . GLY A 1 274 ? 56.310 15.230 -71.452 1.00 93.81 274 GLY A C 1
ATOM 2302 O O . GLY A 1 274 ? 57.265 15.071 -72.221 1.00 93.81 274 GLY A O 1
ATOM 2303 N N . LYS A 1 275 ? 56.151 16.354 -70.750 1.00 95.19 275 LYS A N 1
ATOM 2304 C CA . LYS A 1 275 ? 57.140 17.436 -70.778 1.00 95.19 275 LYS A CA 1
ATOM 2305 C C . LYS A 1 275 ? 58.428 16.967 -70.085 1.00 95.19 275 LYS A C 1
ATOM 2307 O O . LYS A 1 275 ? 58.327 16.400 -68.996 1.00 95.19 275 LYS A O 1
ATOM 2312 N N . PRO A 1 276 ? 59.608 17.190 -70.687 1.00 96.06 276 PRO A N 1
ATOM 2313 C CA . PRO A 1 276 ? 60.868 16.907 -70.015 1.00 96.06 276 PRO A CA 1
ATOM 2314 C C . PRO A 1 276 ? 61.014 17.786 -68.775 1.00 96.06 276 PRO A C 1
ATOM 2316 O O . PRO A 1 276 ? 60.406 18.856 -68.681 1.00 96.06 276 PRO A O 1
ATOM 2319 N N . ARG A 1 277 ? 61.836 17.327 -67.832 1.00 96.19 277 ARG A N 1
ATOM 2320 C CA . ARG A 1 277 ? 62.195 18.106 -66.649 1.00 96.19 277 ARG A CA 1
ATOM 2321 C C . ARG A 1 277 ? 63.046 19.307 -67.048 1.00 96.19 277 ARG A C 1
ATOM 2323 O O . ARG A 1 277 ? 62.719 20.421 -66.665 1.00 96.19 277 ARG A O 1
ATOM 2330 N N . ASP A 1 278 ? 64.077 19.056 -67.851 1.00 96.06 278 ASP A N 1
ATOM 2331 C CA . ASP A 1 278 ? 65.025 20.060 -68.326 1.00 96.06 278 ASP A CA 1
ATOM 2332 C C . ASP A 1 278 ? 65.310 19.853 -69.819 1.00 96.06 278 ASP A C 1
ATOM 2334 O O . ASP A 1 278 ? 65.234 18.735 -70.339 1.00 96.06 278 ASP A O 1
ATOM 2338 N N . ILE A 1 279 ? 65.630 20.940 -70.520 1.00 96.12 279 ILE A N 1
ATOM 2339 C CA . ILE A 1 279 ? 66.008 20.920 -71.936 1.00 96.12 279 ILE A CA 1
ATOM 2340 C C . ILE A 1 279 ? 67.354 21.625 -72.077 1.00 96.12 279 ILE A C 1
ATOM 2342 O O . ILE A 1 279 ? 67.432 22.844 -71.929 1.00 96.12 279 ILE A O 1
ATOM 2346 N N . ASN A 1 280 ? 68.392 20.869 -72.427 1.00 95.81 280 ASN A N 1
ATOM 2347 C CA . ASN A 1 280 ? 69.700 21.423 -72.767 1.00 95.81 280 ASN A CA 1
ATOM 2348 C C . ASN A 1 280 ? 69.750 21.660 -74.281 1.00 95.81 280 ASN A C 1
ATOM 2350 O O . ASN A 1 280 ? 69.496 20.737 -75.054 1.00 95.81 280 ASN A O 1
ATOM 2354 N N . ARG A 1 281 ? 70.048 22.888 -74.718 1.00 94.69 281 ARG A N 1
ATOM 2355 C CA . ARG A 1 281 ? 70.039 23.295 -76.134 1.00 94.69 281 ARG A CA 1
ATOM 2356 C C . ARG A 1 281 ? 71.408 23.818 -76.553 1.00 94.69 281 ARG A C 1
ATOM 2358 O O . ARG A 1 281 ? 71.980 24.661 -75.869 1.00 94.69 281 ARG A O 1
ATOM 2365 N N . THR A 1 282 ? 71.865 23.400 -77.728 1.00 92.88 282 THR A N 1
ATOM 2366 C CA . THR A 1 282 ? 73.069 23.914 -78.385 1.00 92.88 282 THR A CA 1
ATOM 2367 C C . THR A 1 282 ? 72.760 24.219 -79.849 1.00 92.88 282 THR A C 1
ATOM 2369 O O . THR A 1 282 ? 72.265 23.362 -80.579 1.00 92.88 282 THR A O 1
ATOM 2372 N N . THR A 1 283 ? 73.053 25.441 -80.288 1.00 90.94 283 THR A N 1
ATOM 2373 C CA . THR A 1 283 ? 72.859 25.893 -81.674 1.00 90.94 283 THR A CA 1
ATOM 2374 C C . THR A 1 283 ? 74.218 26.176 -82.295 1.00 90.94 283 THR A C 1
ATOM 2376 O O . THR A 1 283 ? 75.022 26.901 -81.714 1.00 90.94 283 THR A O 1
ATOM 2379 N N . THR A 1 284 ? 74.475 25.606 -83.469 1.00 87.88 284 THR A N 1
ATOM 2380 C CA . THR A 1 284 ? 75.721 25.788 -84.225 1.00 87.88 284 THR A CA 1
ATOM 2381 C C . THR A 1 284 ? 75.408 26.210 -85.665 1.00 87.88 284 THR A C 1
ATOM 2383 O O . THR A 1 284 ? 74.261 26.060 -86.096 1.00 87.88 284 THR A O 1
ATOM 2386 N N . PRO A 1 285 ? 76.395 26.683 -86.452 1.00 88.06 285 PRO A N 1
ATOM 2387 C CA . PRO A 1 285 ? 76.194 26.962 -87.878 1.00 88.06 285 PRO A CA 1
ATOM 2388 C C . PRO A 1 285 ? 75.715 25.756 -88.706 1.00 88.06 285 PRO A C 1
ATOM 2390 O O . PRO A 1 285 ? 75.149 25.949 -89.775 1.00 88.06 285 PRO A O 1
ATOM 2393 N N . TYR A 1 286 ? 75.924 24.526 -88.218 1.00 81.56 286 TYR A N 1
ATOM 2394 C CA . TYR A 1 286 ? 75.582 23.282 -88.918 1.00 81.56 286 TYR A CA 1
ATOM 2395 C C . TYR A 1 286 ? 74.238 22.677 -88.476 1.00 81.56 286 TYR A C 1
ATOM 2397 O O . TYR A 1 286 ? 73.745 21.753 -89.120 1.00 81.56 286 TYR A O 1
ATOM 2405 N N . GLY A 1 287 ? 73.615 23.196 -87.410 1.00 86.38 287 GLY A N 1
ATOM 2406 C CA . GLY A 1 287 ? 72.327 22.698 -86.927 1.00 86.38 287 GLY A CA 1
ATOM 2407 C C . GLY A 1 287 ? 72.050 22.954 -85.445 1.00 86.38 287 GLY A C 1
ATOM 2408 O O . GLY A 1 287 ? 72.869 23.503 -84.701 1.00 86.38 287 GLY A O 1
ATOM 2409 N N . ASN A 1 288 ? 70.857 22.539 -85.017 1.00 90.94 288 ASN A N 1
ATOM 2410 C CA . ASN A 1 288 ? 70.382 22.618 -83.638 1.00 90.94 288 ASN A CA 1
ATOM 2411 C C . ASN A 1 288 ? 70.382 21.237 -82.977 1.00 90.94 288 ASN A C 1
ATOM 2413 O O . ASN A 1 288 ? 69.686 20.339 -83.454 1.00 90.94 288 ASN A O 1
ATOM 2417 N N . HIS A 1 289 ? 71.045 21.113 -81.828 1.00 94.38 289 HIS A N 1
ATOM 2418 C CA . HIS A 1 289 ? 71.034 19.913 -80.994 1.00 94.38 289 HIS A CA 1
ATOM 2419 C C . HIS A 1 289 ? 70.333 20.194 -79.664 1.00 94.38 289 HIS A C 1
ATOM 2421 O O . HIS A 1 289 ? 70.584 21.206 -79.007 1.00 94.38 289 HIS A O 1
ATOM 2427 N N . GLU A 1 290 ? 69.433 19.305 -79.258 1.00 96.94 290 GLU A N 1
ATOM 2428 C CA . GLU A 1 290 ? 68.732 19.400 -77.977 1.00 96.94 290 GLU A CA 1
ATOM 2429 C C . GLU A 1 290 ? 68.760 18.061 -77.248 1.00 96.94 290 GLU A C 1
ATOM 2431 O O . GLU A 1 290 ? 68.541 17.019 -77.856 1.00 96.94 290 GLU A O 1
ATOM 2436 N N . GLN A 1 291 ? 68.956 18.093 -75.935 1.00 96.69 291 GLN A N 1
ATOM 2437 C CA . GLN A 1 291 ? 68.791 16.945 -75.051 1.00 96.69 291 GLN A CA 1
ATOM 2438 C C . GLN A 1 291 ? 67.622 17.218 -74.108 1.00 96.69 291 GLN A C 1
ATOM 2440 O O . GLN A 1 291 ? 67.621 18.200 -73.366 1.00 96.69 291 GLN A O 1
ATOM 2445 N N . TYR A 1 292 ? 66.622 16.344 -74.138 1.00 97.75 292 TYR A N 1
ATOM 2446 C CA . TYR A 1 292 ? 65.470 16.394 -73.245 1.00 97.75 292 TYR A CA 1
ATOM 2447 C C . TYR A 1 292 ? 65.728 15.434 -72.096 1.00 97.75 292 TYR A C 1
ATOM 2449 O O . TYR A 1 292 ? 65.872 14.229 -72.307 1.00 97.75 292 TYR A O 1
ATOM 2457 N N . VAL A 1 293 ? 65.804 15.982 -70.887 1.00 95.69 293 VAL A N 1
ATOM 2458 C CA . VAL A 1 293 ? 66.113 15.243 -69.666 1.00 95.69 293 VAL A CA 1
ATOM 2459 C C . VAL A 1 293 ? 64.814 14.836 -68.986 1.00 95.69 293 VAL A C 1
ATOM 2461 O O . VAL A 1 293 ? 63.996 15.681 -68.615 1.00 95.69 293 VAL A O 1
ATOM 2464 N N . TYR A 1 294 ? 64.638 13.535 -68.788 1.00 94.62 294 TYR A N 1
ATOM 2465 C CA . TYR A 1 294 ? 63.533 12.957 -68.034 1.00 94.62 294 TYR A CA 1
ATOM 2466 C C . TYR A 1 294 ? 64.040 12.344 -66.720 1.00 94.62 294 TYR A C 1
ATOM 2468 O O . TYR A 1 294 ? 65.239 12.174 -66.486 1.00 94.62 294 TYR A O 1
ATOM 2476 N N . SER A 1 295 ? 63.112 12.026 -65.819 1.00 89.31 295 SER A N 1
ATOM 2477 C CA . SER A 1 295 ? 63.428 11.310 -64.578 1.00 89.31 295 SER A CA 1
ATOM 2478 C C . SER A 1 295 ? 64.002 9.913 -64.866 1.00 89.31 295 SER A C 1
ATOM 2480 O O . SER A 1 295 ? 63.809 9.366 -65.947 1.00 89.31 295 SER A O 1
ATOM 2482 N N . LEU A 1 296 ? 64.672 9.312 -63.874 1.00 89.12 296 LEU A N 1
ATOM 2483 C CA . LEU A 1 296 ? 65.243 7.955 -63.954 1.00 89.12 296 LEU A CA 1
ATOM 2484 C C . LEU A 1 296 ? 66.353 7.784 -65.011 1.00 89.12 296 LEU A C 1
ATOM 2486 O O . LEU A 1 296 ? 66.499 6.704 -65.568 1.00 89.12 296 LEU A O 1
ATOM 2490 N N . LYS A 1 297 ? 67.162 8.830 -65.241 1.00 90.31 297 LYS A N 1
ATOM 2491 C CA . LYS A 1 297 ? 68.300 8.819 -66.185 1.00 90.31 297 LYS A CA 1
ATOM 2492 C C . LYS A 1 297 ? 67.894 8.493 -67.633 1.00 90.31 297 LYS A C 1
ATOM 2494 O O . LYS A 1 297 ? 68.671 7.884 -68.360 1.00 90.31 297 LYS A O 1
ATOM 2499 N N . LYS A 1 298 ? 66.695 8.923 -68.041 1.00 93.75 298 LYS A N 1
ATOM 2500 C CA . LYS A 1 298 ? 66.215 8.811 -69.422 1.00 93.75 298 LYS A CA 1
ATOM 2501 C C . LYS A 1 298 ? 66.423 10.118 -70.181 1.00 93.75 298 LYS A C 1
ATOM 2503 O O . LYS A 1 298 ? 66.111 11.192 -69.661 1.00 93.75 298 LYS A O 1
ATOM 2508 N N . TYR A 1 299 ? 66.910 10.031 -71.413 1.00 96.19 299 TYR A N 1
ATOM 2509 C CA . TYR A 1 299 ? 67.264 11.175 -72.247 1.00 96.19 299 TYR A CA 1
ATOM 2510 C C . TYR A 1 299 ? 66.844 10.954 -73.700 1.00 96.19 299 TYR A C 1
ATOM 2512 O O . TYR A 1 299 ? 66.990 9.862 -74.247 1.00 96.19 299 TYR A O 1
ATOM 2520 N N . LEU A 1 300 ? 66.354 12.018 -74.336 1.00 97.19 300 LEU A N 1
ATOM 2521 C CA . LEU A 1 300 ? 66.064 12.045 -75.771 1.00 97.19 300 LEU A CA 1
ATOM 2522 C C . LEU A 1 300 ? 66.920 13.118 -76.439 1.00 97.19 300 LEU A C 1
ATOM 2524 O O . LEU A 1 300 ? 66.879 14.275 -76.018 1.00 97.19 300 LEU A O 1
ATOM 2528 N N . TYR A 1 301 ? 67.671 12.747 -77.473 1.00 97.00 301 TYR A N 1
ATOM 2529 C CA . TYR A 1 301 ? 68.538 13.664 -78.212 1.00 97.00 301 TYR A CA 1
ATOM 2530 C C . TYR A 1 301 ? 67.940 13.976 -79.579 1.00 97.00 301 TYR A C 1
ATOM 2532 O O . TYR A 1 301 ? 67.651 13.072 -80.365 1.00 97.00 301 TYR A O 1
ATOM 2540 N N . PHE A 1 302 ? 67.768 15.261 -79.864 1.00 97.31 302 PHE A N 1
ATOM 2541 C CA . PHE A 1 302 ? 67.173 15.762 -81.092 1.00 97.31 302 PHE A CA 1
ATOM 2542 C C . PHE A 1 302 ? 68.195 16.524 -81.918 1.00 97.31 302 PHE A C 1
ATOM 2544 O O . PHE A 1 302 ? 68.938 17.346 -81.384 1.00 97.31 302 PHE A O 1
ATOM 2551 N N . GLU A 1 303 ? 68.128 16.337 -83.228 1.00 95.38 303 GLU A N 1
ATOM 2552 C CA . GLU A 1 303 ? 68.834 17.141 -84.216 1.00 95.38 303 GLU A CA 1
ATOM 2553 C C . GLU A 1 303 ? 67.809 17.795 -85.143 1.00 95.38 303 GLU A C 1
ATOM 2555 O O . GLU A 1 303 ? 66.908 17.141 -85.668 1.00 95.38 303 GLU A O 1
ATOM 2560 N N . ASN A 1 304 ? 67.870 19.123 -85.261 1.00 92.69 304 ASN A N 1
ATOM 2561 C CA . ASN A 1 304 ? 66.975 19.934 -86.094 1.00 92.69 304 ASN A CA 1
ATOM 2562 C C . ASN A 1 304 ? 65.469 19.652 -85.903 1.00 92.69 304 ASN A C 1
ATOM 2564 O O . ASN A 1 304 ? 64.669 19.845 -86.812 1.00 92.69 304 ASN A O 1
ATOM 2568 N N . GLY A 1 305 ? 65.051 19.235 -84.701 1.00 91.94 305 GLY A N 1
ATOM 2569 C CA . GLY A 1 305 ? 63.639 18.938 -84.414 1.00 91.94 305 GLY A CA 1
ATOM 2570 C C . GLY A 1 305 ? 63.279 17.456 -84.355 1.00 91.94 305 GLY A C 1
ATOM 2571 O O . GLY A 1 305 ? 62.188 17.141 -83.874 1.00 91.94 305 GLY A O 1
ATOM 2572 N N . ILE A 1 306 ? 64.181 16.576 -84.793 1.00 96.50 306 ILE A N 1
ATOM 2573 C CA . ILE A 1 306 ? 63.940 15.148 -85.005 1.00 96.50 306 ILE A CA 1
ATOM 2574 C C . ILE A 1 306 ? 64.754 14.315 -84.015 1.00 96.50 306 ILE A C 1
ATOM 2576 O O . ILE A 1 306 ? 65.933 14.575 -83.801 1.00 96.50 306 ILE A O 1
ATOM 2580 N N . LEU A 1 307 ? 64.112 13.332 -83.385 1.00 96.81 307 LEU A N 1
ATOM 2581 C CA . LEU A 1 307 ? 64.729 12.422 -82.424 1.00 96.81 307 LEU A CA 1
ATOM 2582 C C . LEU A 1 307 ? 65.733 11.513 -83.137 1.00 96.81 307 LEU A C 1
ATOM 2584 O O . LEU A 1 307 ? 65.337 10.747 -84.013 1.00 96.81 307 LEU A O 1
ATOM 2588 N N . ILE A 1 308 ? 67.001 11.572 -82.734 1.00 96.69 308 ILE A N 1
ATOM 2589 C CA . ILE A 1 308 ? 68.095 10.783 -83.323 1.00 96.69 308 ILE A CA 1
ATOM 2590 C C . ILE A 1 308 ? 68.669 9.733 -82.364 1.00 96.69 308 ILE A C 1
ATOM 2592 O O . ILE A 1 308 ? 69.096 8.678 -82.826 1.00 96.69 308 ILE A O 1
ATOM 2596 N N . THR A 1 309 ? 68.591 9.957 -81.044 1.00 96.81 309 THR A N 1
ATOM 2597 C CA . THR A 1 309 ? 69.092 9.010 -80.031 1.00 96.81 309 THR A CA 1
ATOM 2598 C C . THR A 1 309 ? 68.156 8.933 -78.829 1.00 96.81 309 THR A C 1
ATOM 2600 O O . THR A 1 309 ? 67.716 9.959 -78.305 1.00 96.81 309 THR A O 1
ATOM 2603 N N . ILE A 1 310 ? 67.887 7.711 -78.369 1.00 96.00 310 ILE A N 1
ATOM 2604 C CA . ILE A 1 310 ? 67.171 7.409 -77.123 1.00 96.00 310 ILE A CA 1
ATOM 2605 C C . ILE A 1 310 ? 68.177 6.787 -76.153 1.00 96.00 310 ILE A C 1
ATOM 2607 O O . ILE A 1 310 ? 68.926 5.894 -76.541 1.00 96.00 310 ILE A O 1
ATOM 2611 N N . GLN A 1 311 ? 68.196 7.264 -74.912 1.00 93.50 311 GLN A N 1
ATOM 2612 C CA . GLN A 1 311 ? 68.956 6.674 -73.812 1.00 93.50 311 GLN A CA 1
ATOM 2613 C C . GLN A 1 311 ? 67.986 6.440 -72.655 1.00 93.50 311 GLN A C 1
ATOM 2615 O O . GLN A 1 311 ? 67.445 7.412 -72.127 1.00 93.50 311 GLN A O 1
ATOM 2620 N N . ASP A 1 312 ? 67.720 5.190 -72.284 1.00 81.50 312 ASP A N 1
ATOM 2621 C CA . ASP A 1 312 ? 66.652 4.843 -71.339 1.00 81.50 312 ASP A CA 1
ATOM 2622 C C . ASP A 1 312 ? 66.956 3.710 -70.356 1.00 81.50 312 ASP A C 1
ATOM 2624 O O . ASP A 1 312 ? 67.957 2.982 -70.544 1.00 81.50 312 ASP A O 1
#

Foldseek 3Di:
DDDDDDDDDDDDDDDDDDDDDAAEAEPDDPDDPPPPPDPDDDDDLRYAYEDDQDDPVNLVVLVVLVVVPDPDDDDRQLSVLSCLLVVVLVCLVVVVDDDDPVSNVVSVVSNCVVCVVSSYHYDCVNSVVSSVVSNVVVVVVVVVVVVVVVVVVVVVVVVVVVVVVVVVVVVVVVVVVVVVVVVVVVVVVVVVVVVVVVVVVVVVVVVVVVVVVVVVVVVVVVVVVVVVVVVVVVVLVVLLCVLCVVPNDPLSVCLNVLHDDFFDFPVSNCSRPNQAPDKDWDQDPVWIWIWGHHPPRWIFIDTRGTTHDTDD

pLDDT: mean 78.98, std 22.48, range [23.69, 97.75]

Radius of gyration: 81.4 Å; chains: 1; bounding box: 149×84×184 Å

Sequence (312 aa):
MEIPKKTSTTKKTILLFFFFSLNILTYGQKKTPIIQHISSYIITKSDTIKVQRLNGTEYHKLMEFESRSDSRGYYWPLLDAVRSIEGYLEARSKGEIPDNPNDIEVRFNNLTQTAKAYSVYFDLENYKKESFYYKIQEEKTKERIKEHNEQTKREEELKRQRISDMLLAKKKNDSIFVIERRQGEIKDSIEYIKQKKINEAKEKERRKQDVKIKIAQKKHEIEKQTKSKLENEKKKNQRREDIINKYGLENGEAILNHKVKIGWTKSMCIASWGKPRDINRTTTPYGNHEQYVYSLKKYLYFENGILITIQD